Protein AF-A0A9E4TRC9-F1 (afdb_monomer_lite)

Foldseek 3Di:
DPDLLVLLVCLVPVVLVVLVVCVVVVVVVVVVVVVVVPDDDDPDDDDDDPPVVVVVCVVVVVDDDVCPCVVCVLCVVLVCLQVVLVCLLQQQDPVNQVVCCVVPVDHDHHDDPVVNLVSLVSNLVSLVVVVVVQCPPPVSVVPDDPVNVVVSVLSNQLSVLVSCLVVVVDPPSSNSVSSNSSSVSVD

Radius of gyration: 20.44 Å; chains: 1; bounding box: 57×36×47 Å

pLDDT: mean 93.43, std 6.1, range [57.03, 98.62]

Structure (mmCIF, N/CA/C/O backbone):
data_AF-A0A9E4TRC9-F1
#
_entry.id   AF-A0A9E4TRC9-F1
#
loop_
_atom_site.group_PDB
_atom_site.id
_atom_site.type_symbol
_atom_site.label_atom_id
_atom_site.label_alt_id
_atom_site.label_comp_id
_atom_site.label_asym_id
_atom_site.label_entity_id
_atom_site.label_seq_id
_atom_site.pdbx_PDB_ins_code
_atom_site.Cartn_x
_atom_site.Cartn_y
_atom_site.Cartn_z
_atom_site.occupancy
_atom_site.B_iso_or_equiv
_atom_site.auth_seq_id
_atom_site.auth_comp_id
_atom_site.auth_asym_id
_atom_site.auth_atom_id
_atom_site.pdbx_PDB_model_num
ATOM 1 N N . MET A 1 1 ? 12.233 -22.585 -13.233 1.00 57.03 1 MET A N 1
ATOM 2 C CA . MET A 1 1 ? 12.116 -21.121 -13.372 1.00 57.03 1 MET A CA 1
ATOM 3 C C . MET A 1 1 ? 13.528 -20.576 -13.278 1.00 57.03 1 MET A C 1
ATOM 5 O O . MET A 1 1 ? 13.985 -20.313 -12.173 1.00 57.03 1 MET A O 1
ATOM 9 N N . ASN A 1 2 ? 14.268 -20.552 -14.387 1.00 71.19 2 ASN A N 1
ATOM 10 C CA . ASN A 1 2 ? 15.726 -20.349 -14.335 1.00 71.19 2 ASN A CA 1
ATOM 11 C C . ASN A 1 2 ? 16.176 -19.008 -14.931 1.00 71.19 2 ASN A C 1
ATOM 13 O O . ASN A 1 2 ? 17.363 -18.696 -14.874 1.00 71.19 2 ASN A O 1
ATOM 17 N N . THR A 1 3 ? 15.254 -18.186 -15.451 1.00 91.19 3 THR A N 1
ATOM 18 C CA . THR A 1 3 ? 15.565 -16.815 -15.878 1.00 91.19 3 THR A CA 1
ATOM 19 C C . THR A 1 3 ? 14.634 -15.783 -15.227 1.00 91.19 3 THR A C 1
ATOM 21 O O . THR A 1 3 ? 13.454 -16.060 -15.002 1.00 91.19 3 THR A O 1
ATOM 24 N N . PRO A 1 4 ? 15.117 -14.560 -14.951 1.00 93.50 4 PRO A N 1
ATOM 25 C CA . PRO A 1 4 ? 14.277 -13.476 -14.429 1.00 93.50 4 PRO A CA 1
ATOM 26 C C . PRO A 1 4 ? 13.107 -13.080 -15.337 1.00 93.50 4 PRO A C 1
ATOM 28 O O . PRO A 1 4 ? 12.095 -12.580 -14.855 1.00 93.50 4 PRO A O 1
ATOM 31 N N . VAL A 1 5 ? 13.217 -13.338 -16.644 1.00 94.88 5 VAL A N 1
ATOM 32 C CA . VAL A 1 5 ? 12.113 -13.150 -17.593 1.00 94.88 5 VAL A CA 1
ATOM 33 C C . VAL A 1 5 ? 11.036 -14.213 -17.383 1.00 94.88 5 VAL A C 1
ATOM 35 O O . VAL A 1 5 ? 9.871 -13.852 -17.267 1.00 94.88 5 VAL A O 1
ATOM 38 N N . GLU A 1 6 ? 11.393 -15.497 -17.266 1.00 95.00 6 GLU A N 1
ATOM 39 C CA . GLU A 1 6 ? 10.426 -16.559 -16.937 1.00 95.00 6 GLU A CA 1
ATOM 40 C C . GLU A 1 6 ? 9.697 -16.285 -15.618 1.00 95.00 6 GLU A C 1
ATOM 42 O O . GLU A 1 6 ? 8.486 -16.479 -15.540 1.00 95.00 6 GLU A O 1
ATOM 47 N N . PHE A 1 7 ? 10.420 -15.809 -14.599 1.00 96.00 7 PHE A N 1
ATOM 48 C CA . PHE A 1 7 ? 9.823 -15.411 -13.325 1.00 96.00 7 PHE A CA 1
ATOM 49 C C . PHE A 1 7 ? 8.778 -14.306 -13.519 1.00 96.00 7 PHE A C 1
ATOM 51 O O . PHE A 1 7 ? 7.632 -14.473 -13.111 1.00 96.00 7 PHE A O 1
ATOM 58 N N . LEU A 1 8 ? 9.136 -13.219 -14.211 1.00 95.88 8 LEU A N 1
ATOM 59 C CA . LEU A 1 8 ? 8.204 -12.132 -14.507 1.00 95.88 8 LEU A CA 1
ATOM 60 C C . LEU A 1 8 ? 6.978 -12.613 -15.302 1.00 95.88 8 LEU A C 1
ATOM 62 O O . LEU A 1 8 ? 5.865 -12.174 -15.023 1.00 95.88 8 LEU A O 1
ATOM 66 N N . LEU A 1 9 ? 7.174 -13.499 -16.286 1.00 95.75 9 LEU A N 1
ATOM 67 C CA . LEU A 1 9 ? 6.087 -14.083 -17.080 1.00 95.75 9 LEU A CA 1
ATOM 68 C C . LEU A 1 9 ? 5.127 -14.910 -16.223 1.00 95.75 9 LEU A C 1
ATOM 70 O O . LEU A 1 9 ? 3.923 -14.867 -16.462 1.00 95.75 9 LEU A O 1
ATOM 74 N N . TRP A 1 10 ? 5.657 -15.659 -15.256 1.00 96.50 10 TRP A N 1
ATOM 75 C CA . TRP A 1 10 ? 4.843 -16.456 -14.351 1.00 96.50 10 TRP A CA 1
ATOM 76 C C . TRP A 1 10 ? 4.043 -15.579 -13.388 1.00 96.50 10 TRP A C 1
ATOM 78 O O . TRP A 1 10 ? 2.838 -15.780 -13.273 1.00 96.50 10 TRP A O 1
ATOM 88 N N . VAL A 1 11 ? 4.688 -14.589 -12.757 1.00 96.00 11 VAL A N 1
ATOM 89 C CA . VAL A 1 11 ? 4.028 -13.664 -11.819 1.00 96.00 11 VAL A CA 1
ATOM 90 C C . VAL A 1 11 ? 2.876 -12.948 -12.526 1.00 96.00 11 VAL A C 1
ATOM 92 O O . VAL A 1 11 ? 1.727 -13.143 -12.170 1.00 96.00 11 VAL A O 1
ATOM 95 N N . ARG A 1 12 ? 3.138 -12.266 -13.649 1.00 92.38 12 ARG A N 1
ATOM 96 C CA . ARG A 1 12 ? 2.103 -11.504 -14.380 1.00 92.38 12 ARG A CA 1
ATOM 97 C C . ARG A 1 12 ? 1.012 -12.350 -15.063 1.00 92.38 12 ARG A C 1
ATOM 99 O O . ARG A 1 12 ? 0.151 -11.781 -15.726 1.00 92.38 12 ARG A O 1
ATOM 106 N N . GLY A 1 13 ? 1.132 -13.675 -15.037 1.00 93.50 13 GLY A N 1
ATOM 107 C CA . GLY A 1 13 ? 0.213 -14.608 -15.684 1.00 93.50 13 GLY A CA 1
ATOM 108 C C . GLY A 1 13 ? -0.385 -15.560 -14.648 1.00 93.50 13 GLY A C 1
ATOM 109 O O . GLY A 1 13 ? -1.245 -15.133 -13.884 1.00 93.50 13 GLY A O 1
ATOM 110 N N . PRO A 1 14 ? 0.077 -16.824 -14.567 1.00 95.62 14 PRO A N 1
ATOM 111 C CA . PRO A 1 14 ? -0.454 -17.786 -13.601 1.00 95.62 14 PRO A CA 1
ATOM 112 C C . PRO A 1 14 ? -0.441 -17.325 -12.133 1.00 95.62 14 PRO A C 1
ATOM 114 O O . PRO A 1 14 ? -1.359 -17.668 -11.395 1.00 95.62 14 PRO A O 1
ATOM 117 N N . GLY A 1 15 ? 0.586 -16.586 -11.694 1.00 95.56 15 GLY A N 1
ATOM 118 C CA . GLY A 1 15 ? 0.670 -16.047 -10.329 1.00 95.56 15 GLY A CA 1
ATOM 119 C C . GLY A 1 15 ? -0.469 -15.070 -10.035 1.00 95.56 15 GLY A C 1
ATOM 120 O O . GLY A 1 15 ? -1.226 -15.265 -9.082 1.00 95.56 15 GLY A O 1
ATOM 121 N N . PHE A 1 16 ? -0.662 -14.107 -10.932 1.00 94.12 16 PHE A N 1
ATOM 122 C CA . PHE A 1 16 ? -1.756 -13.148 -10.889 1.00 94.12 16 PHE A CA 1
ATOM 123 C C . PHE A 1 16 ? -3.140 -13.817 -10.897 1.00 94.12 16 PHE A C 1
ATOM 125 O O . PHE A 1 16 ? -4.001 -13.447 -10.098 1.00 94.12 16 PHE A O 1
ATOM 132 N N . ASP A 1 17 ? -3.351 -14.838 -11.735 1.00 95.06 17 ASP A N 1
ATOM 133 C CA . ASP A 1 17 ? -4.618 -15.584 -11.774 1.00 95.06 17 ASP A CA 1
ATOM 134 C C . ASP A 1 17 ? -4.920 -16.256 -10.424 1.00 95.06 17 ASP A C 1
ATOM 136 O O . ASP A 1 17 ? -6.051 -16.202 -9.930 1.00 95.06 17 ASP A O 1
ATOM 140 N N . ILE A 1 18 ? -3.904 -16.856 -9.790 1.00 96.81 18 ILE A N 1
ATOM 141 C CA . ILE A 1 18 ? -4.036 -17.457 -8.455 1.00 96.81 18 ILE A CA 1
ATOM 142 C C . ILE A 1 18 ? -4.391 -16.383 -7.423 1.00 96.81 18 ILE A C 1
ATOM 144 O O . ILE A 1 18 ? -5.328 -16.580 -6.645 1.00 96.81 18 ILE A O 1
ATOM 148 N N . ALA A 1 19 ? -3.683 -15.250 -7.426 1.00 96.44 19 ALA A N 1
ATOM 149 C CA . ALA A 1 19 ? -3.937 -14.147 -6.502 1.00 96.44 19 ALA A CA 1
ATOM 150 C C . ALA A 1 19 ? -5.371 -13.611 -6.640 1.00 96.44 19 ALA A C 1
ATOM 152 O O . ALA A 1 19 ? -6.072 -13.435 -5.641 1.00 96.44 19 ALA A O 1
ATOM 153 N N . LEU A 1 20 ? -5.857 -13.447 -7.875 1.00 94.56 20 LEU A N 1
ATOM 154 C CA . LEU A 1 20 ? -7.221 -13.000 -8.150 1.00 94.56 20 LEU A CA 1
ATOM 155 C C . LEU A 1 20 ? -8.271 -13.998 -7.639 1.00 94.56 20 LEU A C 1
ATOM 157 O O . LEU A 1 20 ? -9.263 -13.594 -7.028 1.00 94.56 20 LEU A O 1
ATOM 161 N N . VAL A 1 21 ? -8.056 -15.300 -7.845 1.00 96.94 21 VAL A N 1
ATOM 162 C CA . VAL A 1 21 ? -8.955 -16.345 -7.328 1.00 96.94 21 VAL A CA 1
ATOM 163 C C . VAL A 1 21 ? -8.994 -16.327 -5.799 1.00 96.94 21 VAL A C 1
ATOM 165 O O . VAL A 1 21 ? -10.084 -16.358 -5.221 1.00 96.94 21 VAL A O 1
ATOM 168 N N . VAL A 1 22 ? -7.835 -16.230 -5.138 1.00 97.12 22 VAL A N 1
ATOM 169 C CA . VAL A 1 22 ? -7.746 -16.141 -3.671 1.00 97.12 22 VAL A CA 1
ATOM 170 C C . VAL A 1 22 ? -8.474 -14.899 -3.154 1.00 97.12 22 VAL A C 1
ATOM 172 O O . VAL A 1 22 ? -9.271 -15.017 -2.223 1.00 97.12 22 VAL A O 1
ATOM 175 N N . LEU A 1 23 ? -8.274 -13.738 -3.786 1.00 96.50 23 LEU A N 1
ATOM 176 C CA . LEU A 1 23 ? -8.951 -12.490 -3.432 1.00 96.50 23 LEU A CA 1
ATOM 177 C C . LEU A 1 23 ? -10.479 -12.624 -3.533 1.00 96.50 23 LEU A C 1
ATOM 179 O O . LEU A 1 23 ? -11.195 -12.310 -2.581 1.00 96.50 23 LEU A O 1
ATOM 183 N N . LEU A 1 24 ? -10.990 -13.110 -4.668 1.00 96.94 24 LEU A N 1
ATOM 184 C CA . LEU A 1 24 ? -12.432 -13.211 -4.916 1.00 96.94 24 LEU A CA 1
ATOM 185 C C . LEU A 1 24 ? -13.110 -14.222 -3.984 1.00 96.94 24 LEU A C 1
ATOM 187 O O . LEU A 1 24 ? -14.154 -13.920 -3.400 1.00 96.94 24 LEU A O 1
ATOM 191 N N . ILE A 1 25 ? -12.509 -15.403 -3.811 1.00 97.81 25 ILE A N 1
ATOM 192 C CA . ILE A 1 25 ? -13.024 -16.425 -2.892 1.00 97.81 25 ILE A CA 1
ATOM 193 C C . ILE A 1 25 ? -12.949 -15.920 -1.448 1.00 97.81 25 ILE A C 1
ATOM 195 O O . ILE A 1 25 ? -13.921 -16.061 -0.706 1.00 97.81 25 ILE A O 1
ATOM 199 N N . GLY A 1 26 ? -11.839 -15.290 -1.054 1.00 96.69 26 GLY A N 1
ATOM 200 C CA . GLY A 1 26 ? -11.654 -14.730 0.285 1.00 96.69 26 GLY A CA 1
ATOM 201 C C . GLY A 1 26 ? -12.699 -13.667 0.627 1.00 96.69 26 GLY A C 1
ATOM 202 O O . GLY A 1 26 ? -13.320 -13.736 1.690 1.00 96.69 26 GLY A O 1
ATOM 203 N N . ILE A 1 27 ? -12.965 -12.732 -0.294 1.00 96.62 27 ILE A N 1
ATOM 204 C CA . ILE A 1 27 ? -14.029 -11.728 -0.142 1.00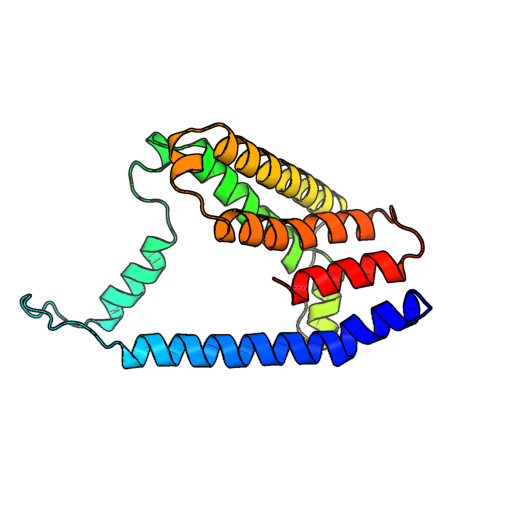 96.62 27 ILE A CA 1
ATOM 205 C C . ILE A 1 27 ? -15.395 -12.407 0.002 1.00 96.62 27 ILE A C 1
ATOM 207 O O . ILE A 1 27 ? -16.155 -12.056 0.906 1.00 96.62 27 ILE A O 1
ATOM 211 N N . LEU A 1 28 ? -15.712 -13.388 -0.851 1.00 97.12 28 LEU A N 1
ATOM 212 C CA . LEU A 1 28 ? -17.000 -14.081 -0.806 1.00 97.12 28 LEU A CA 1
ATOM 213 C C . LEU A 1 28 ? -17.203 -14.815 0.524 1.00 97.12 28 LEU A C 1
ATOM 215 O O . LEU A 1 28 ? -18.244 -14.643 1.157 1.00 97.12 28 LEU A O 1
ATOM 219 N N . ILE A 1 29 ? -16.207 -15.584 0.973 1.00 97.06 29 ILE A N 1
ATOM 220 C CA . ILE A 1 29 ? -16.252 -16.283 2.263 1.00 97.06 29 ILE A CA 1
ATOM 221 C C . ILE A 1 29 ? -16.458 -15.272 3.389 1.00 97.06 29 ILE A C 1
ATOM 223 O O . ILE A 1 29 ? -17.367 -15.444 4.200 1.00 97.06 29 ILE A O 1
ATOM 227 N N . ARG A 1 30 ? -15.682 -14.181 3.413 1.00 95.25 30 ARG A N 1
ATOM 228 C CA . ARG A 1 30 ? -15.776 -13.186 4.484 1.00 95.25 30 ARG A CA 1
ATOM 229 C C . ARG A 1 30 ? -17.137 -12.494 4.526 1.00 95.25 30 ARG A C 1
ATOM 231 O O . ARG A 1 30 ? -17.669 -12.255 5.609 1.00 95.25 30 ARG A O 1
ATOM 238 N N . LEU A 1 31 ? -17.717 -12.187 3.367 1.00 94.94 31 LEU A N 1
ATOM 239 C CA . LEU A 1 31 ? -19.070 -11.638 3.284 1.00 94.94 31 LEU A CA 1
ATOM 240 C C . LEU A 1 31 ? -20.110 -12.642 3.792 1.00 94.94 31 LEU A C 1
ATOM 242 O O . LEU A 1 31 ? -20.978 -12.265 4.578 1.00 94.94 31 LEU A O 1
ATOM 246 N N . LEU A 1 32 ? -20.003 -13.915 3.402 1.00 95.69 32 LEU A N 1
ATOM 247 C CA . LEU A 1 32 ? -20.904 -14.967 3.874 1.00 95.69 32 LEU A CA 1
ATOM 248 C C . LEU A 1 32 ? -20.807 -15.161 5.390 1.00 95.69 32 LEU A C 1
ATOM 250 O O . LEU A 1 32 ? -21.843 -15.216 6.044 1.00 95.69 32 LEU A O 1
ATOM 254 N N . GLU A 1 33 ? -19.605 -15.188 5.969 1.00 95.31 33 GLU A N 1
ATOM 255 C CA . GLU A 1 33 ? -19.412 -15.265 7.425 1.00 95.31 33 GLU A CA 1
ATOM 256 C C . GLU A 1 33 ? -20.139 -14.136 8.161 1.00 95.31 33 GLU A C 1
ATOM 258 O O . GLU A 1 33 ? -20.855 -14.387 9.131 1.00 95.31 33 GLU A O 1
ATOM 263 N N . VAL A 1 34 ? -19.986 -12.893 7.690 1.00 92.81 34 VAL A N 1
ATOM 264 C CA . VAL A 1 34 ? -20.637 -11.721 8.297 1.00 92.81 34 VAL A CA 1
ATOM 265 C C . VAL A 1 34 ? -22.160 -11.818 8.193 1.00 92.81 34 VAL A C 1
ATOM 267 O O . VAL A 1 34 ? -22.859 -11.474 9.147 1.00 92.81 34 VAL A O 1
ATOM 270 N N . LEU A 1 35 ? -22.685 -12.310 7.068 1.00 91.06 35 LEU A N 1
ATOM 271 C CA . LEU A 1 35 ? -24.125 -12.499 6.878 1.00 91.06 35 LEU A CA 1
ATOM 272 C C . LEU A 1 35 ? -24.679 -13.648 7.736 1.00 91.06 35 LEU A C 1
ATOM 274 O O . LEU A 1 35 ? -25.764 -13.511 8.299 1.00 91.06 35 LEU A O 1
ATOM 278 N N . ILE A 1 36 ? -23.930 -14.746 7.879 1.00 94.88 36 ILE A N 1
ATOM 279 C CA . ILE A 1 36 ? -24.310 -15.923 8.678 1.00 94.88 36 ILE A CA 1
ATOM 280 C C . ILE A 1 36 ? -24.268 -15.620 10.179 1.00 94.88 36 ILE A C 1
ATOM 282 O O . ILE A 1 36 ? -25.155 -16.063 10.908 1.00 94.88 36 ILE A O 1
ATOM 286 N N . LEU A 1 37 ? -23.280 -14.847 10.650 1.00 93.94 37 LEU A N 1
ATOM 287 C CA . LEU A 1 37 ? -23.194 -14.410 12.052 1.00 93.94 37 LEU A CA 1
ATOM 288 C C . LEU A 1 37 ? -24.451 -13.650 12.501 1.00 93.94 37 LEU A C 1
ATOM 290 O O . LEU A 1 37 ? -24.801 -13.679 13.682 1.00 93.94 37 LEU A O 1
ATOM 294 N N . GLY A 1 38 ? -25.135 -12.997 11.558 1.00 85.81 38 GLY A N 1
ATOM 295 C CA . GLY A 1 38 ? -26.367 -12.270 11.810 1.00 85.81 38 GLY A CA 1
ATOM 296 C C . GLY A 1 38 ? -26.175 -11.066 12.733 1.00 85.81 38 GLY A C 1
ATOM 297 O O . GLY A 1 38 ? -25.075 -10.710 13.163 1.00 85.81 38 GLY A O 1
ATOM 298 N N . ARG A 1 39 ? -27.282 -10.390 13.036 1.00 84.00 39 ARG A N 1
ATOM 299 C CA . ARG A 1 39 ? -27.310 -9.263 13.976 1.00 84.00 39 ARG A CA 1
ATOM 300 C C . ARG A 1 39 ? -27.933 -9.743 15.280 1.00 84.00 39 ARG A C 1
ATOM 302 O O . ARG A 1 39 ? -28.911 -10.488 15.268 1.00 84.00 39 ARG A O 1
ATOM 309 N N . LYS A 1 40 ? -27.377 -9.308 16.411 1.00 85.31 40 LYS A N 1
ATOM 310 C CA . LYS A 1 40 ? -28.027 -9.515 17.711 1.00 85.31 40 LYS A CA 1
ATOM 311 C C . LYS A 1 40 ? -29.367 -8.763 17.729 1.00 85.31 40 LYS A C 1
ATOM 313 O O . LYS A 1 40 ? -29.455 -7.728 17.066 1.00 85.31 40 LYS A O 1
ATOM 318 N N . PRO A 1 41 ? -30.375 -9.248 18.477 1.00 84.56 41 PRO A N 1
ATOM 319 C CA . PRO A 1 41 ? -31.634 -8.531 18.633 1.00 84.56 41 PRO A CA 1
ATOM 320 C C . PRO A 1 41 ? -31.373 -7.100 19.111 1.00 84.56 41 PRO A C 1
ATOM 322 O O . PRO A 1 41 ? -30.650 -6.901 20.091 1.00 84.56 41 PRO A O 1
ATOM 325 N N . ASP A 1 42 ? -31.931 -6.120 18.403 1.00 83.00 42 ASP A N 1
ATOM 326 C CA . ASP A 1 42 ? -31.887 -4.722 18.815 1.00 83.00 42 ASP A CA 1
ATOM 327 C C . ASP A 1 42 ? -33.080 -4.448 19.736 1.00 83.00 42 ASP A C 1
ATOM 329 O O . ASP A 1 42 ? -34.233 -4.586 19.334 1.00 83.00 42 ASP A O 1
ATOM 333 N N . TYR A 1 43 ? -32.795 -4.112 20.993 1.00 87.31 43 TYR A N 1
ATOM 334 C CA . TYR A 1 43 ? -33.809 -3.793 22.002 1.00 87.31 43 TYR A CA 1
ATOM 335 C C . TYR A 1 43 ? -34.107 -2.290 22.085 1.00 87.31 43 TYR A C 1
ATOM 337 O O . TYR A 1 43 ? -34.855 -1.862 22.965 1.00 87.31 43 TYR A O 1
ATOM 345 N N . SER A 1 44 ? -33.490 -1.470 21.232 1.00 83.25 44 SER A N 1
ATOM 346 C CA . SER A 1 44 ? -33.745 -0.033 21.200 1.00 83.25 44 SER A CA 1
ATOM 347 C C . SER A 1 44 ? -35.060 0.293 20.486 1.00 83.25 44 SER A C 1
ATOM 349 O O . SER A 1 44 ? -35.525 -0.441 19.616 1.00 83.25 44 SER A O 1
ATOM 351 N N . GLU A 1 45 ? -35.694 1.404 20.874 1.00 85.50 45 GLU A N 1
ATOM 352 C CA . GLU A 1 45 ? -36.896 1.884 20.189 1.00 85.50 45 GLU A CA 1
ATOM 353 C C . GLU A 1 45 ? -36.598 2.156 18.703 1.00 85.50 45 GLU A C 1
ATOM 355 O O . GLU A 1 45 ? -35.569 2.772 18.402 1.00 85.50 45 GLU A O 1
ATOM 360 N N . PRO A 1 46 ? -37.491 1.777 17.768 1.00 81.75 46 PRO A N 1
ATOM 361 C CA . PRO A 1 46 ? -37.293 2.032 16.345 1.00 81.75 46 PRO A CA 1
ATOM 362 C C . PRO A 1 46 ? -37.111 3.528 16.044 1.00 81.75 46 PRO A C 1
ATOM 364 O O . PRO A 1 46 ? -38.038 4.329 16.165 1.00 81.75 46 PRO A O 1
ATOM 367 N N . ARG A 1 47 ? -35.906 3.916 15.611 1.00 75.38 47 ARG A N 1
ATOM 368 C CA . ARG A 1 47 ? -35.553 5.299 15.239 1.00 75.38 47 ARG A CA 1
ATOM 369 C C . ARG A 1 47 ? -35.383 5.428 13.724 1.00 75.38 47 ARG A C 1
ATOM 371 O O . ARG A 1 47 ? -34.282 5.642 13.226 1.00 75.38 47 ARG A O 1
ATOM 378 N N . GLY A 1 48 ? -36.491 5.327 12.992 1.00 79.94 48 GLY A N 1
ATOM 379 C CA . GLY A 1 48 ? -36.540 5.572 11.545 1.00 79.94 48 GLY A CA 1
ATOM 380 C C . GLY A 1 48 ? -35.789 4.543 10.687 1.00 79.94 48 GLY A C 1
ATOM 381 O O . GLY A 1 48 ? -35.517 3.427 11.117 1.00 79.94 48 GLY A O 1
ATOM 382 N N . ALA A 1 49 ? -35.496 4.910 9.435 1.00 80.38 49 ALA A N 1
ATOM 383 C CA . ALA A 1 49 ? -34.886 4.007 8.459 1.00 80.38 49 ALA A CA 1
ATOM 384 C C . ALA A 1 49 ? -33.399 3.728 8.759 1.00 80.38 49 ALA A C 1
ATOM 386 O O . ALA A 1 49 ? -32.569 4.641 8.781 1.00 80.38 49 ALA A O 1
ATOM 387 N N . GLU A 1 50 ? -33.048 2.449 8.907 1.00 77.94 50 GLU A N 1
ATOM 388 C CA . GLU A 1 50 ? -31.699 2.012 9.295 1.00 77.94 50 GLU A CA 1
ATOM 389 C C . GLU A 1 50 ? -30.622 2.284 8.232 1.00 77.94 50 GLU A C 1
ATOM 391 O O . GLU A 1 50 ? -29.490 2.627 8.572 1.00 77.94 50 GLU A O 1
ATOM 396 N N . LEU A 1 51 ? -30.960 2.165 6.942 1.00 83.62 51 LEU A N 1
ATOM 397 C CA . LEU A 1 51 ? -30.001 2.254 5.830 1.00 83.62 51 LEU A CA 1
ATOM 398 C C . LEU A 1 51 ? -29.276 3.605 5.771 1.00 83.62 51 LEU A C 1
ATOM 400 O O . LEU A 1 51 ? -28.052 3.649 5.651 1.00 83.62 51 LEU A O 1
ATOM 404 N N . GLY A 1 52 ? -30.018 4.710 5.887 1.00 86.38 52 GLY A N 1
ATOM 405 C CA . GLY A 1 52 ? -29.444 6.056 5.801 1.00 86.38 52 GLY A CA 1
ATOM 406 C C . GLY A 1 52 ? -28.507 6.362 6.970 1.00 86.38 52 GLY A C 1
ATOM 407 O O . GLY A 1 52 ? -27.408 6.887 6.776 1.00 86.38 52 GLY A O 1
ATOM 408 N N . SER A 1 53 ? -28.910 5.981 8.186 1.00 83.31 53 SER A N 1
ATOM 409 C CA . SER A 1 53 ? -28.058 6.125 9.369 1.00 83.31 53 SER A CA 1
ATOM 410 C C . SER A 1 53 ? -26.827 5.221 9.281 1.00 83.31 53 SER A C 1
ATOM 412 O O . SER A 1 53 ? -25.724 5.672 9.585 1.00 83.31 53 SER A O 1
ATOM 414 N N . GLY A 1 54 ? -26.987 3.984 8.801 1.00 85.38 54 GLY A N 1
ATOM 415 C CA . GLY A 1 54 ? -25.890 3.036 8.601 1.00 85.38 54 GLY A CA 1
ATOM 416 C C . GLY A 1 54 ? -24.843 3.549 7.615 1.00 85.38 54 GLY A C 1
ATOM 417 O O . GLY A 1 54 ? -23.659 3.593 7.949 1.00 85.38 54 GLY A O 1
ATOM 418 N N . LEU A 1 55 ? -25.268 4.028 6.440 1.00 88.56 55 LEU A N 1
ATOM 419 C CA . LEU A 1 55 ? -24.358 4.596 5.441 1.00 88.56 55 LEU A CA 1
ATOM 420 C C . LEU A 1 55 ? -23.611 5.819 5.988 1.00 88.56 55 LEU A C 1
ATOM 422 O O . LEU A 1 55 ? -22.398 5.952 5.812 1.00 88.56 55 LEU A O 1
ATOM 426 N N . ARG A 1 56 ? -24.317 6.690 6.720 1.00 87.75 56 ARG A N 1
ATOM 427 C CA . ARG A 1 56 ? -23.695 7.831 7.400 1.00 87.75 56 ARG A CA 1
ATOM 428 C C . ARG A 1 56 ? -22.645 7.371 8.410 1.00 87.75 56 ARG A C 1
ATOM 430 O O . ARG A 1 56 ? -21.578 7.982 8.489 1.00 87.75 56 ARG A O 1
ATOM 437 N N . THR A 1 57 ? -22.912 6.315 9.177 1.00 88.00 57 THR A N 1
ATOM 438 C CA . THR A 1 57 ? -21.933 5.747 10.113 1.00 88.00 57 THR A CA 1
ATOM 439 C C . THR A 1 57 ? -20.698 5.234 9.382 1.00 88.00 57 THR A C 1
ATOM 441 O O . THR A 1 57 ? -19.597 5.578 9.799 1.00 88.00 57 THR A O 1
ATOM 444 N N . VAL A 1 58 ? -20.848 4.505 8.272 1.00 88.38 58 VAL A N 1
ATOM 445 C CA . VAL A 1 58 ? -19.705 4.023 7.473 1.00 88.38 58 VAL A CA 1
ATOM 446 C C . VAL A 1 58 ? -18.810 5.187 7.039 1.00 88.38 58 VAL A C 1
ATOM 448 O O . VAL A 1 58 ? -17.614 5.173 7.312 1.00 88.38 58 VAL A O 1
ATOM 451 N N . ILE A 1 59 ? -19.391 6.239 6.455 1.00 88.25 59 ILE A N 1
ATOM 452 C CA . ILE A 1 59 ? -18.624 7.395 5.959 1.00 88.25 59 ILE A CA 1
ATOM 453 C C . ILE A 1 59 ? -17.964 8.169 7.108 1.00 88.25 59 ILE A C 1
ATOM 455 O O . ILE A 1 59 ? -16.792 8.535 7.039 1.00 88.25 59 ILE A O 1
ATOM 459 N N . THR A 1 60 ? -18.706 8.435 8.185 1.00 86.44 60 THR A N 1
ATOM 460 C CA . THR A 1 60 ? -18.189 9.234 9.310 1.00 86.44 60 THR A CA 1
ATOM 461 C C . THR A 1 60 ? -17.091 8.516 10.090 1.00 86.44 60 THR A C 1
ATOM 463 O O . THR A 1 60 ? -16.254 9.185 10.693 1.00 86.44 60 THR A O 1
ATOM 466 N N . ARG A 1 61 ? -17.056 7.179 10.048 1.00 85.12 61 ARG A N 1
ATOM 467 C CA . ARG A 1 61 ? -16.028 6.354 10.696 1.00 85.12 61 ARG A CA 1
ATOM 468 C C . ARG A 1 61 ? -14.706 6.286 9.930 1.00 85.12 61 ARG A C 1
ATOM 470 O O . ARG A 1 61 ? -13.718 5.857 10.515 1.00 85.12 61 ARG A O 1
ATOM 477 N N . THR A 1 62 ? -14.653 6.779 8.693 1.00 82.69 62 THR A N 1
ATOM 478 C CA . THR A 1 62 ? -13.391 6.988 7.961 1.00 82.69 62 THR A CA 1
ATOM 479 C C . THR A 1 62 ? -12.594 8.177 8.511 1.00 82.69 62 THR A C 1
ATOM 481 O O . THR A 1 62 ? -11.383 8.265 8.313 1.00 82.69 62 THR A O 1
ATOM 484 N N . LEU A 1 63 ? -13.250 9.104 9.219 1.00 83.81 63 LEU A N 1
ATOM 485 C CA . LEU A 1 63 ? -12.592 10.251 9.842 1.00 83.81 63 LEU A CA 1
ATOM 486 C C . LEU A 1 63 ? -12.146 9.918 11.276 1.00 83.81 63 LEU A C 1
ATOM 488 O O . LEU A 1 63 ? -12.866 9.230 12.003 1.00 83.81 63 LEU A O 1
ATOM 492 N N . PRO A 1 64 ? -10.987 10.432 11.727 1.00 80.31 64 PRO A N 1
ATOM 493 C CA . PRO A 1 64 ? -10.498 10.200 13.075 1.00 80.31 64 PRO A CA 1
ATOM 494 C C . PRO A 1 64 ? -11.480 10.749 14.109 1.00 80.31 64 PRO A C 1
ATOM 496 O O . PRO A 1 64 ? -11.986 11.869 13.998 1.00 80.31 64 PRO A O 1
ATOM 499 N N . GLU A 1 65 ? -11.707 9.966 15.161 1.00 81.06 65 GLU A N 1
ATOM 500 C CA . GLU 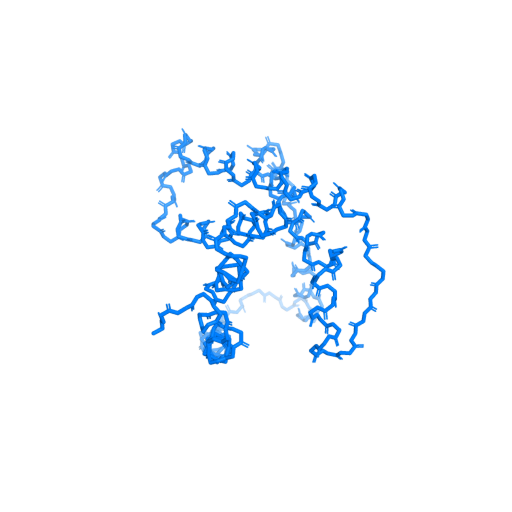A 1 65 ? -12.571 10.370 16.263 1.00 81.06 65 GLU A CA 1
ATOM 501 C C . GLU A 1 65 ? -12.077 11.658 16.935 1.00 81.06 65 GLU A C 1
ATOM 503 O O . GLU A 1 65 ? -10.871 11.926 17.052 1.00 81.06 65 GLU A O 1
ATOM 508 N N . LYS A 1 66 ? -13.025 12.443 17.455 1.00 78.19 66 LYS A N 1
ATOM 509 C CA . LYS A 1 66 ? -12.721 13.656 18.218 1.00 78.19 66 LYS A CA 1
ATOM 510 C C . LYS A 1 66 ? -11.796 13.309 19.391 1.00 78.19 66 LYS A C 1
ATOM 512 O O . LYS A 1 66 ? -12.137 12.511 20.255 1.00 78.19 66 LYS A O 1
ATOM 517 N N . GLY A 1 67 ? -10.618 13.931 19.424 1.00 80.88 67 GLY A N 1
ATOM 518 C CA . GLY A 1 67 ? -9.606 13.710 20.462 1.00 80.88 67 GLY A CA 1
ATOM 519 C C . GLY A 1 67 ? -8.548 12.653 20.129 1.00 80.88 67 GLY A C 1
ATOM 520 O O . GLY A 1 67 ? -7.515 12.641 20.797 1.00 80.88 67 GLY A O 1
ATOM 521 N N . SER A 1 68 ? -8.722 11.847 19.073 1.00 82.31 68 SER A N 1
ATOM 522 C CA . SER A 1 68 ? -7.692 10.900 18.613 1.00 82.31 68 SER A CA 1
ATOM 523 C C . SER A 1 68 ? -6.385 11.622 18.262 1.00 82.31 68 SER A C 1
ATOM 525 O O . SER A 1 68 ? -5.317 11.261 18.753 1.00 82.31 68 SER A O 1
ATOM 527 N N . PHE A 1 69 ? -6.484 12.751 17.550 1.00 83.94 69 PHE A N 1
ATOM 528 C CA . PHE A 1 69 ? -5.330 13.596 17.226 1.00 83.94 69 PHE A CA 1
ATOM 529 C C . PHE A 1 69 ? -4.604 14.136 18.468 1.00 83.94 69 PHE A C 1
ATOM 531 O O . PHE A 1 69 ? -3.384 14.228 18.470 1.00 83.94 69 PHE A O 1
ATOM 538 N N . ARG A 1 70 ? -5.327 14.450 19.555 1.00 84.38 70 ARG A N 1
ATOM 539 C CA . ARG A 1 70 ? -4.707 14.912 20.813 1.00 84.38 70 ARG A CA 1
ATOM 540 C C . ARG A 1 70 ? -3.974 13.787 21.544 1.00 84.38 70 ARG A C 1
ATOM 542 O O . ARG A 1 70 ? -2.982 14.050 22.209 1.00 84.38 70 ARG A O 1
ATOM 549 N N . ARG A 1 71 ? -4.468 12.550 21.441 1.00 85.00 71 ARG A N 1
ATOM 550 C CA . ARG A 1 71 ? -3.896 11.379 22.128 1.00 85.00 71 ARG A CA 1
ATOM 551 C C . ARG A 1 71 ? -2.744 10.742 21.356 1.00 85.00 71 ARG A C 1
ATOM 553 O O . ARG A 1 71 ? -1.810 10.240 21.969 1.00 85.00 71 ARG A O 1
ATOM 560 N N . SER A 1 72 ? -2.813 10.719 20.026 1.00 87.06 72 SER A N 1
ATOM 561 C CA . SER A 1 72 ? -1.802 10.069 19.189 1.00 87.06 72 SER A CA 1
ATOM 562 C C . SER A 1 72 ? -1.578 10.819 17.871 1.00 87.06 72 SER A C 1
ATOM 564 O O . SER A 1 72 ? -1.851 10.278 16.796 1.00 87.06 72 SER A O 1
ATOM 566 N N . PRO A 1 73 ? -1.059 12.061 17.924 1.00 88.62 73 PRO A N 1
ATOM 567 C CA . PRO A 1 73 ? -0.875 12.888 16.730 1.00 88.62 73 PRO A CA 1
ATOM 568 C C . PRO A 1 73 ? 0.018 12.197 15.698 1.00 88.62 73 PRO A C 1
ATOM 570 O O . PRO A 1 73 ? -0.318 12.164 14.521 1.00 88.62 73 PRO A O 1
ATOM 573 N N . PHE A 1 74 ? 1.096 11.547 16.149 1.00 91.69 74 PHE A N 1
ATOM 574 C CA . PHE A 1 74 ? 2.002 10.803 15.275 1.00 91.69 74 PHE A CA 1
ATOM 575 C C . PHE A 1 74 ? 1.299 9.675 14.507 1.00 91.69 74 PHE A C 1
ATOM 577 O O . PHE A 1 74 ? 1.549 9.488 13.322 1.00 91.69 74 PHE A O 1
ATOM 584 N N . THR A 1 75 ? 0.390 8.942 15.156 1.00 90.69 75 THR A N 1
ATOM 585 C CA . THR A 1 75 ? -0.317 7.824 14.513 1.00 90.69 75 THR A CA 1
ATOM 586 C C . THR A 1 75 ? -1.335 8.333 13.498 1.00 90.69 75 THR A C 1
ATOM 588 O O . THR A 1 75 ? -1.456 7.758 12.422 1.00 90.69 75 THR A O 1
ATOM 591 N N . VAL A 1 76 ? -2.039 9.426 13.813 1.00 92.12 76 VAL A N 1
ATOM 592 C CA . VAL A 1 76 ? -3.006 10.038 12.891 1.00 92.12 76 VAL A CA 1
ATOM 593 C C . VAL A 1 76 ? -2.290 10.628 11.677 1.00 92.12 76 VAL A C 1
ATOM 595 O O . VAL A 1 76 ? -2.630 10.292 10.548 1.00 92.12 76 VAL A O 1
ATOM 598 N N . VAL A 1 77 ? -1.274 11.468 11.894 1.00 94.31 77 VAL A N 1
ATOM 599 C CA . VAL A 1 77 ? -0.528 12.121 10.808 1.00 94.31 77 VAL A CA 1
ATOM 600 C C . VAL A 1 77 ? 0.211 11.093 9.958 1.00 94.31 77 VAL A C 1
ATOM 602 O O . VAL A 1 77 ? 0.053 11.101 8.741 1.00 94.31 77 VAL A O 1
ATOM 605 N N . GLY A 1 78 ? 0.957 10.175 10.581 1.00 95.62 78 GLY A N 1
ATOM 606 C CA . GLY A 1 78 ? 1.664 9.112 9.865 1.00 95.62 78 GLY A CA 1
ATOM 607 C C . GLY A 1 78 ? 0.710 8.218 9.073 1.00 95.62 78 GLY A C 1
ATOM 608 O O . GLY A 1 78 ? 0.980 7.909 7.917 1.00 95.62 78 GLY A O 1
ATOM 609 N N . GLY A 1 79 ? -0.453 7.893 9.648 1.00 93.44 79 GLY A N 1
ATOM 610 C CA . GLY A 1 79 ? -1.507 7.164 8.950 1.00 93.44 79 GLY A CA 1
ATOM 611 C C . GLY A 1 79 ? -1.980 7.890 7.690 1.00 93.44 79 GLY A C 1
ATOM 612 O O . GLY A 1 79 ? -2.047 7.275 6.630 1.00 93.44 79 GLY A O 1
ATOM 613 N N . TYR A 1 80 ? -2.254 9.193 7.763 1.00 94.62 80 TYR A N 1
ATOM 614 C CA . TYR A 1 80 ? -2.654 9.967 6.582 1.00 94.62 80 TYR A CA 1
ATOM 615 C C . TYR A 1 80 ? -1.545 10.090 5.540 1.00 94.62 80 TYR A C 1
ATOM 617 O O . TYR A 1 80 ? -1.829 9.928 4.356 1.00 94.62 80 TYR A O 1
ATOM 625 N N . ILE A 1 81 ? -0.302 10.341 5.961 1.00 97.62 81 ILE A N 1
ATOM 626 C CA . ILE A 1 81 ? 0.845 10.412 5.045 1.00 97.62 81 ILE A CA 1
ATOM 627 C C . ILE A 1 81 ? 0.989 9.091 4.283 1.00 97.62 81 ILE A C 1
ATOM 629 O O . ILE A 1 81 ? 1.104 9.118 3.062 1.00 97.62 81 ILE A O 1
ATOM 633 N N . TRP A 1 82 ? 0.904 7.951 4.981 1.00 96.44 82 TRP A N 1
ATOM 634 C CA . TRP A 1 82 ? 0.925 6.626 4.360 1.00 96.44 82 TRP A CA 1
ATOM 635 C C . TRP A 1 82 ? -0.190 6.458 3.318 1.00 96.44 82 TRP A C 1
ATOM 637 O O . TRP A 1 82 ? 0.101 6.182 2.159 1.00 96.44 82 TRP A O 1
ATOM 647 N N . HIS A 1 83 ? -1.457 6.660 3.697 1.00 96.25 83 HIS A N 1
ATOM 648 C CA . HIS A 1 83 ? -2.584 6.391 2.793 1.00 96.25 83 HIS A CA 1
ATOM 649 C C . HIS A 1 83 ? -2.609 7.338 1.592 1.00 96.25 83 HIS A C 1
ATOM 651 O O . HIS A 1 83 ? -2.811 6.898 0.463 1.00 96.25 83 HIS A O 1
ATOM 657 N N . ILE A 1 84 ? -2.397 8.638 1.817 1.00 97.62 84 ILE A N 1
ATOM 658 C CA . ILE A 1 84 ? -2.358 9.624 0.731 1.00 97.62 84 ILE A CA 1
ATOM 659 C C . ILE A 1 84 ? -1.183 9.314 -0.196 1.00 97.62 84 ILE A C 1
ATOM 661 O O . ILE A 1 84 ? -1.350 9.322 -1.413 1.00 97.62 84 ILE A O 1
ATOM 665 N N . GLY A 1 85 ? -0.018 9.001 0.371 1.00 98.00 85 GLY A N 1
ATOM 666 C CA . GLY A 1 85 ? 1.163 8.650 -0.400 1.00 98.00 85 GLY A CA 1
ATOM 667 C C . GLY A 1 85 ? 0.969 7.398 -1.249 1.00 98.00 85 GLY A C 1
ATOM 668 O O . GLY A 1 85 ? 1.232 7.435 -2.449 1.00 98.00 85 GLY A O 1
ATOM 669 N N . PHE A 1 86 ? 0.400 6.340 -0.668 1.00 97.62 86 PHE A N 1
ATOM 670 C CA . PHE A 1 86 ? 0.007 5.129 -1.387 1.00 97.62 86 PHE A CA 1
ATOM 671 C C . PHE A 1 86 ? -0.953 5.430 -2.546 1.00 97.62 86 PHE A C 1
ATOM 673 O O . PHE A 1 86 ? -0.710 4.989 -3.666 1.00 97.62 86 PHE A O 1
ATOM 680 N N . PHE A 1 87 ? -2.005 6.225 -2.322 1.00 97.56 87 PHE A N 1
ATOM 681 C CA . PHE A 1 87 ? -2.953 6.570 -3.386 1.00 97.56 87 PHE A CA 1
ATOM 682 C C . PHE A 1 87 ? -2.323 7.402 -4.502 1.00 97.56 87 PHE A C 1
ATOM 684 O O . PHE A 1 87 ? -2.633 7.175 -5.671 1.00 97.56 87 PHE A O 1
ATOM 691 N N . ILE A 1 88 ? -1.425 8.331 -4.171 1.00 98.12 88 ILE A N 1
ATOM 692 C CA . ILE A 1 88 ? -0.662 9.079 -5.175 1.00 98.12 88 ILE A CA 1
ATOM 693 C C . ILE A 1 88 ? 0.207 8.116 -5.992 1.00 98.12 88 ILE A C 1
ATOM 695 O O . ILE A 1 88 ? 0.184 8.175 -7.221 1.00 98.12 88 ILE A O 1
ATOM 699 N N . SER A 1 89 ? 0.936 7.208 -5.338 1.00 97.12 89 SER A N 1
ATOM 700 C CA . SER A 1 89 ? 1.782 6.226 -6.021 1.00 97.12 89 SER A CA 1
ATOM 701 C C . SER A 1 89 ? 0.981 5.260 -6.894 1.00 97.12 89 SER A C 1
ATOM 703 O O . SER A 1 89 ? 1.411 4.965 -8.005 1.00 97.12 89 SER A O 1
ATOM 705 N N . LEU A 1 90 ? -0.182 4.794 -6.437 1.00 96.50 90 LEU A N 1
ATOM 706 C CA . LEU A 1 90 ? -1.006 3.834 -7.170 1.00 96.50 90 LEU A CA 1
ATOM 707 C C . LEU A 1 90 ? -1.767 4.485 -8.330 1.00 96.50 90 LEU A C 1
ATOM 709 O O . LEU A 1 90 ? -1.769 3.953 -9.433 1.00 96.50 90 LEU A O 1
ATOM 713 N N . PHE A 1 91 ? -2.413 5.629 -8.099 1.00 97.19 91 PHE A N 1
ATOM 714 C CA . PHE A 1 91 ? -3.308 6.218 -9.094 1.00 97.19 91 PHE A CA 1
ATOM 715 C C . PHE A 1 91 ? -2.654 7.299 -9.949 1.00 97.19 91 PHE A C 1
ATOM 717 O O . PHE A 1 91 ? -3.082 7.488 -11.075 1.00 97.19 91 PHE A O 1
ATOM 724 N N . LEU A 1 92 ? -1.638 8.026 -9.479 1.00 97.94 92 LEU A N 1
ATOM 725 C CA . LEU A 1 92 ? -1.073 9.159 -10.234 1.00 97.94 92 LEU A CA 1
ATOM 726 C C . LEU A 1 92 ? 0.279 8.858 -10.887 1.00 97.94 92 LEU A C 1
ATOM 728 O O . LEU A 1 92 ? 0.833 9.722 -11.572 1.00 97.94 92 LEU A O 1
ATOM 732 N N . PHE A 1 93 ? 0.808 7.647 -10.704 1.00 97.56 93 PHE A N 1
ATOM 733 C CA . PHE A 1 93 ? 2.047 7.218 -11.340 1.00 97.56 93 PHE A CA 1
ATOM 734 C C . PHE A 1 93 ? 1.793 6.628 -12.727 1.00 97.56 93 PHE A C 1
ATOM 736 O O . PHE A 1 93 ? 0.987 5.713 -12.885 1.00 97.56 93 PHE A O 1
ATOM 743 N N . ILE A 1 94 ? 2.525 7.122 -13.728 1.00 96.62 94 ILE A N 1
ATOM 744 C CA . ILE A 1 94 ? 2.314 6.774 -15.142 1.00 96.62 94 ILE A CA 1
ATOM 745 C C . ILE A 1 94 ? 2.365 5.253 -15.391 1.00 96.62 94 ILE A C 1
ATOM 747 O O . ILE A 1 94 ? 1.437 4.747 -16.014 1.00 96.62 94 ILE A O 1
ATOM 751 N N . PRO A 1 95 ? 3.346 4.480 -14.876 1.00 95.44 95 PRO A N 1
ATOM 752 C CA . PRO A 1 95 ? 3.357 3.026 -15.060 1.00 95.44 95 PRO A CA 1
ATOM 753 C C . PRO A 1 95 ? 2.107 2.303 -14.538 1.00 95.44 95 PRO A C 1
ATOM 755 O O . PRO A 1 95 ? 1.669 1.337 -15.156 1.00 95.44 95 PRO A O 1
ATOM 758 N N . HIS A 1 96 ? 1.511 2.767 -13.433 1.00 96.50 96 HIS A N 1
ATOM 759 C CA . HIS A 1 96 ? 0.272 2.180 -12.916 1.00 96.50 96 HIS A CA 1
ATOM 760 C C . HIS A 1 96 ? -0.941 2.581 -13.758 1.00 96.50 96 HIS A C 1
ATOM 762 O O . HIS A 1 96 ? -1.807 1.748 -14.009 1.00 96.50 96 HIS A O 1
ATOM 768 N N . ILE A 1 97 ? -0.987 3.822 -14.252 1.00 97.38 97 ILE A N 1
ATOM 769 C CA . ILE A 1 97 ? -2.036 4.263 -15.183 1.00 97.38 97 ILE A CA 1
ATOM 770 C C . ILE A 1 97 ? -1.992 3.424 -16.464 1.00 97.38 97 ILE A C 1
ATOM 772 O O . ILE A 1 97 ? -3.031 2.950 -16.909 1.00 97.38 97 ILE A O 1
ATOM 776 N N . GLU A 1 98 ? -0.805 3.176 -17.020 1.00 95.88 98 GLU A N 1
ATOM 777 C CA . GLU A 1 98 ? -0.648 2.329 -18.209 1.00 95.88 98 GLU A CA 1
ATOM 778 C C . GLU A 1 98 ? -1.060 0.875 -17.947 1.00 95.88 98 GLU A C 1
ATOM 780 O O . GLU A 1 98 ? -1.701 0.254 -18.795 1.00 95.88 98 GLU A O 1
ATOM 785 N N . LEU A 1 99 ? -0.768 0.335 -16.758 1.00 92.44 99 LEU A N 1
ATOM 786 C CA . LEU A 1 99 ? -1.256 -0.986 -16.349 1.00 92.44 99 LEU A CA 1
ATOM 787 C C . LEU A 1 99 ? -2.794 -1.033 -16.310 1.00 92.44 99 LEU A C 1
ATOM 789 O O . LEU A 1 99 ? -3.401 -1.982 -16.811 1.00 92.44 99 LEU A O 1
ATOM 793 N N . ILE A 1 100 ? -3.431 -0.007 -15.741 1.00 94.56 100 ILE A N 1
ATOM 794 C CA . ILE A 1 100 ? -4.895 0.097 -15.648 1.00 94.56 100 ILE A CA 1
ATOM 795 C C . ILE A 1 100 ? -5.515 0.291 -17.034 1.00 94.56 100 ILE A C 1
ATOM 797 O O . ILE A 1 100 ? -6.533 -0.326 -17.348 1.00 94.56 100 ILE A O 1
ATOM 801 N N . HIS A 1 101 ? -4.884 1.084 -17.895 1.00 96.50 101 HIS A N 1
ATOM 802 C CA . HIS A 1 101 ? -5.327 1.298 -19.267 1.00 96.50 101 HIS A CA 1
ATOM 803 C C . HIS A 1 101 ? -5.240 0.011 -20.092 1.00 96.50 101 HIS A C 1
ATOM 805 O O . HIS A 1 101 ? -6.206 -0.351 -20.762 1.00 96.50 101 HIS A O 1
ATOM 811 N N . ALA A 1 102 ? -4.142 -0.738 -19.975 1.00 93.25 102 ALA A N 1
ATOM 812 C CA . ALA A 1 102 ? -3.972 -2.014 -20.667 1.00 93.25 102 ALA A CA 1
ATOM 813 C C . ALA A 1 102 ? -4.979 -3.091 -20.221 1.00 93.25 102 ALA A C 1
ATOM 815 O O . ALA A 1 102 ? -5.289 -3.992 -20.997 1.00 93.25 102 ALA A O 1
ATOM 816 N N . THR A 1 103 ? -5.490 -3.009 -18.988 1.00 90.00 103 THR A N 1
ATOM 817 C CA . THR A 1 103 ? -6.423 -4.000 -18.419 1.00 90.00 103 THR A CA 1
ATOM 818 C C . THR A 1 103 ? -7.893 -3.602 -18.538 1.00 90.00 103 THR A C 1
ATOM 820 O O . THR A 1 103 ? -8.739 -4.461 -18.770 1.00 90.00 103 THR A O 1
ATOM 823 N N . THR A 1 104 ? -8.219 -2.317 -18.390 1.00 94.44 104 THR A N 1
ATOM 824 C CA . THR A 1 104 ? -9.609 -1.823 -18.308 1.00 94.44 104 THR A CA 1
ATOM 825 C C . THR A 1 104 ? -9.988 -0.845 -19.419 1.00 94.44 104 THR A C 1
ATOM 827 O O . THR A 1 104 ? -11.168 -0.548 -19.593 1.00 94.44 104 THR A O 1
ATOM 830 N N . GLY A 1 105 ? -9.010 -0.309 -20.155 1.00 95.50 105 GLY A N 1
ATOM 831 C CA . GLY A 1 105 ? -9.207 0.777 -21.118 1.00 95.50 105 GLY A CA 1
ATOM 832 C C . GLY A 1 105 ? -9.391 2.164 -20.489 1.00 95.50 105 GLY A C 1
ATOM 833 O O . GLY A 1 105 ? -9.545 3.140 -21.219 1.00 95.50 105 GLY A O 1
ATOM 834 N N . LEU A 1 106 ? -9.364 2.290 -19.156 1.00 96.50 106 LEU A N 1
ATOM 835 C CA . LEU A 1 106 ? -9.465 3.575 -18.458 1.00 96.50 106 LEU A CA 1
ATOM 836 C C . LEU A 1 106 ? -8.090 4.231 -18.308 1.00 96.50 106 LEU A C 1
ATOM 838 O O . LEU A 1 106 ? -7.118 3.574 -17.946 1.00 96.50 106 LEU A O 1
ATOM 842 N N . SER A 1 107 ? -8.014 5.542 -18.531 1.00 96.69 107 SER A N 1
ATOM 843 C CA . SER A 1 107 ? -6.798 6.327 -18.316 1.00 96.69 107 SER A CA 1
ATOM 844 C C . SER A 1 107 ? -7.126 7.744 -17.856 1.00 96.69 107 SER A C 1
ATOM 846 O O . SER A 1 107 ? -8.233 8.253 -18.047 1.00 96.69 107 SER A O 1
ATOM 848 N N . TRP A 1 108 ? -6.157 8.382 -17.208 1.00 97.38 108 TRP A N 1
ATOM 849 C CA . TRP A 1 108 ? -6.234 9.771 -16.769 1.00 97.38 108 TRP A CA 1
ATOM 850 C C . TRP A 1 108 ? -4.822 10.368 -16.686 1.00 97.38 108 TRP A C 1
ATOM 852 O O . TRP A 1 108 ? -3.838 9.626 -16.721 1.00 97.38 108 TRP A O 1
ATOM 862 N N . PRO A 1 109 ? -4.680 11.701 -16.591 1.00 96.75 109 PRO A N 1
ATOM 863 C CA . PRO A 1 109 ? -3.367 12.325 -16.486 1.00 96.75 109 PRO A CA 1
ATOM 864 C C . PRO A 1 109 ? -2.645 11.934 -15.189 1.00 96.75 109 PRO A C 1
ATOM 866 O O . PRO A 1 109 ? -3.182 12.102 -14.093 1.00 96.75 109 PRO A O 1
ATOM 869 N N . GLY A 1 110 ? -1.409 11.452 -15.321 1.00 97.00 110 GLY A N 1
ATOM 870 C CA . GLY A 1 110 ? -0.488 11.293 -14.197 1.00 97.00 110 GLY A CA 1
ATOM 871 C C . GLY A 1 110 ? 0.139 12.621 -13.769 1.00 97.00 110 GLY A C 1
ATOM 872 O O . GLY A 1 110 ? -0.001 13.647 -14.439 1.00 97.00 110 GLY A O 1
ATOM 873 N N . ILE A 1 111 ? 0.867 12.595 -12.655 1.00 97.19 111 ILE A N 1
ATOM 874 C CA . ILE A 1 111 ? 1.664 13.739 -12.189 1.00 97.19 111 ILE A CA 1
ATOM 875 C C . ILE A 1 111 ? 3.153 13.525 -12.490 1.00 97.19 111 ILE A C 1
ATOM 877 O O . ILE A 1 111 ? 3.571 12.453 -12.924 1.00 97.19 111 ILE A O 1
ATOM 881 N N . ALA A 1 112 ? 3.968 14.556 -12.264 1.00 97.44 112 ALA A N 1
ATOM 882 C CA . ALA A 1 112 ? 5.402 14.492 -12.521 1.00 97.44 112 ALA A CA 1
ATOM 883 C C . ALA A 1 112 ? 6.075 13.365 -11.709 1.00 97.44 112 ALA A C 1
ATOM 885 O O . ALA A 1 112 ? 5.883 13.263 -10.495 1.00 97.44 112 ALA A O 1
ATOM 886 N N . SER A 1 113 ? 6.881 12.525 -12.371 1.00 95.19 113 SER A N 1
ATOM 887 C CA . SER A 1 113 ? 7.460 11.319 -11.757 1.00 95.19 113 SER A CA 1
ATOM 888 C C . SER A 1 113 ? 8.332 11.619 -10.538 1.00 95.19 113 SER A C 1
ATOM 890 O O . SER A 1 113 ? 8.310 10.859 -9.581 1.00 95.19 113 SER A O 1
ATOM 892 N N . ASN A 1 114 ? 9.042 12.751 -10.526 1.00 96.06 114 ASN A N 1
ATOM 893 C CA . ASN A 1 114 ? 9.828 13.210 -9.376 1.00 96.06 114 ASN A CA 1
ATOM 894 C C . ASN A 1 114 ? 8.963 13.528 -8.142 1.00 96.06 114 ASN A C 1
ATOM 896 O O . ASN A 1 114 ? 9.423 13.367 -7.015 1.00 96.06 114 ASN A O 1
ATOM 900 N N . LEU A 1 115 ? 7.718 13.974 -8.338 1.00 97.62 115 LEU A N 1
ATOM 901 C CA . LEU A 1 115 ? 6.788 14.212 -7.238 1.00 97.62 115 LEU A CA 1
ATOM 902 C C . LEU A 1 115 ? 6.268 12.890 -6.672 1.00 97.62 115 LEU A C 1
ATOM 904 O O . LEU A 1 115 ? 6.267 12.719 -5.455 1.00 97.62 115 LEU A O 1
ATOM 908 N N . VAL A 1 116 ? 5.873 11.949 -7.537 1.00 97.81 116 VAL A N 1
ATOM 909 C CA . VAL A 1 116 ? 5.480 10.599 -7.095 1.00 97.81 116 VAL A CA 1
ATOM 910 C C . VAL A 1 116 ? 6.625 9.924 -6.349 1.00 97.81 116 VAL A C 1
ATOM 912 O O . VAL A 1 116 ? 6.401 9.320 -5.306 1.00 97.81 116 VAL A O 1
ATOM 915 N N . ASP A 1 117 ? 7.843 10.062 -6.861 1.00 97.62 117 ASP A N 1
ATOM 916 C CA . ASP A 1 117 ? 9.046 9.494 -6.272 1.00 97.62 117 ASP A CA 1
ATOM 917 C C . ASP A 1 117 ? 9.328 10.041 -4.863 1.00 97.62 117 ASP A C 1
ATOM 919 O O . ASP A 1 117 ? 9.453 9.282 -3.899 1.00 97.62 117 ASP A O 1
ATOM 923 N N . ALA A 1 118 ? 9.307 11.369 -4.703 1.00 98.12 118 ALA A N 1
ATOM 924 C CA . ALA A 1 118 ? 9.448 12.007 -3.396 1.00 98.12 118 ALA A CA 1
ATOM 925 C C . ALA A 1 118 ? 8.341 11.570 -2.421 1.00 98.12 118 ALA A C 1
ATOM 927 O O . ALA A 1 118 ? 8.611 11.285 -1.250 1.00 98.12 118 ALA A O 1
ATOM 928 N N . VAL A 1 119 ? 7.097 11.479 -2.902 1.00 98.44 119 VAL A N 1
ATOM 929 C CA . VAL A 1 119 ? 5.967 10.986 -2.109 1.00 98.44 119 VAL A CA 1
ATOM 930 C C . VAL A 1 119 ? 6.192 9.533 -1.691 1.00 98.44 119 VAL A C 1
ATOM 932 O O . VAL A 1 119 ? 6.027 9.223 -0.511 1.00 98.44 119 VAL A O 1
ATOM 935 N N . ALA A 1 120 ? 6.627 8.654 -2.595 1.00 98.19 120 ALA A N 1
ATOM 936 C CA . ALA A 1 120 ? 6.918 7.255 -2.293 1.00 98.19 120 ALA A CA 1
ATOM 937 C C . ALA A 1 120 ? 8.034 7.123 -1.242 1.00 98.19 120 ALA A C 1
ATOM 939 O O . ALA A 1 120 ? 7.880 6.369 -0.279 1.00 98.19 120 ALA A O 1
ATOM 940 N N . ALA A 1 121 ? 9.109 7.909 -1.351 1.00 98.44 121 ALA A N 1
ATOM 941 C CA . ALA A 1 121 ? 10.186 7.930 -0.362 1.00 98.44 121 ALA A CA 1
ATOM 942 C C . ALA A 1 121 ? 9.687 8.352 1.033 1.00 98.44 121 ALA A C 1
ATOM 944 O O . ALA A 1 121 ? 9.929 7.651 2.020 1.00 98.44 121 ALA A O 1
ATOM 945 N N . VAL A 1 122 ? 8.927 9.452 1.125 1.00 98.56 122 VAL A N 1
ATOM 946 C CA . VAL A 1 122 ? 8.312 9.913 2.389 1.00 98.56 122 VAL A CA 1
ATOM 947 C C . VAL A 1 122 ? 7.378 8.849 2.967 1.00 98.56 122 VAL A C 1
ATOM 949 O O . VAL A 1 122 ? 7.350 8.622 4.178 1.00 98.56 122 VAL A O 1
ATOM 952 N N . THR A 1 123 ? 6.640 8.169 2.099 1.00 98.50 123 THR A N 1
ATOM 953 C CA . THR A 1 123 ? 5.696 7.107 2.448 1.00 98.50 123 THR A CA 1
ATOM 954 C C . THR A 1 123 ? 6.413 5.898 3.059 1.00 98.50 123 THR A C 1
ATOM 956 O O . THR A 1 123 ? 6.027 5.436 4.136 1.00 98.50 123 THR A O 1
ATOM 959 N N . ILE A 1 124 ? 7.509 5.441 2.444 1.00 98.62 124 ILE A N 1
ATOM 960 C CA . ILE A 1 124 ? 8.357 4.355 2.966 1.00 98.62 124 ILE A CA 1
ATOM 961 C C . ILE A 1 12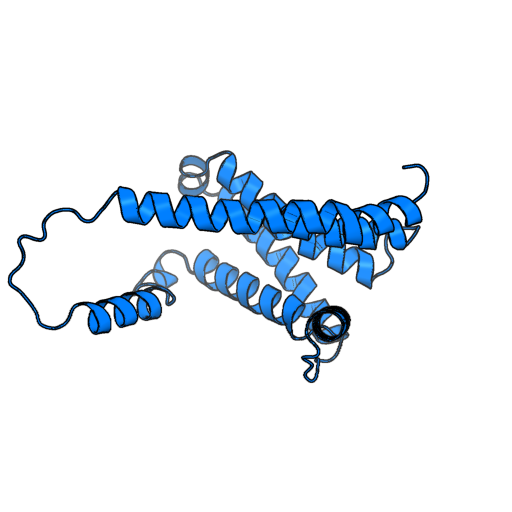4 ? 8.947 4.743 4.326 1.00 98.62 124 ILE A C 1
ATOM 963 O O . ILE A 1 124 ? 8.818 3.992 5.295 1.00 98.62 124 ILE A O 1
ATOM 967 N N . VAL A 1 125 ? 9.541 5.938 4.432 1.00 98.56 125 VAL A N 1
ATOM 968 C CA . VAL A 1 125 ? 10.111 6.440 5.696 1.00 98.56 125 VAL A CA 1
ATOM 969 C C . VAL A 1 125 ? 9.043 6.513 6.789 1.00 98.56 125 VAL A C 1
ATOM 971 O O . VAL A 1 125 ? 9.301 6.127 7.930 1.00 98.56 125 VAL A O 1
ATOM 974 N N . THR A 1 126 ? 7.828 6.944 6.447 1.00 98.50 126 THR A N 1
ATOM 975 C CA . THR A 1 126 ? 6.703 7.013 7.387 1.00 98.50 126 THR A CA 1
ATOM 976 C C . THR A 1 126 ? 6.308 5.629 7.890 1.00 98.50 126 THR A C 1
ATOM 978 O O . THR A 1 126 ? 6.159 5.452 9.099 1.00 98.50 126 THR A O 1
ATOM 981 N N . LEU A 1 127 ? 6.198 4.626 7.013 1.00 97.94 127 LEU A N 1
ATOM 982 C CA . LEU A 1 127 ? 5.892 3.253 7.427 1.00 97.94 127 LEU A CA 1
ATOM 983 C C . LEU A 1 127 ? 6.965 2.663 8.349 1.00 97.94 127 LEU A C 1
ATOM 985 O O . LEU A 1 127 ? 6.623 2.003 9.335 1.00 97.94 127 LEU A O 1
ATOM 989 N N . VAL A 1 128 ? 8.245 2.928 8.075 1.00 98.25 128 VAL A N 1
ATOM 990 C CA . VAL A 1 128 ? 9.357 2.511 8.948 1.00 98.25 128 VAL A CA 1
ATOM 991 C C . VAL A 1 128 ? 9.281 3.220 10.303 1.00 98.25 128 VAL A C 1
ATOM 993 O O . VAL A 1 128 ? 9.381 2.576 11.348 1.00 98.25 128 VAL A O 1
ATOM 996 N N . ALA A 1 129 ? 9.034 4.532 10.315 1.00 97.69 129 ALA A N 1
ATOM 997 C CA . ALA A 1 129 ? 8.883 5.299 11.549 1.00 97.69 129 ALA A CA 1
ATOM 998 C C . ALA A 1 129 ? 7.666 4.836 12.375 1.00 97.69 129 ALA A C 1
ATOM 1000 O O . ALA A 1 129 ? 7.724 4.785 13.608 1.00 97.69 129 ALA A O 1
ATOM 1001 N N . MET A 1 130 ? 6.569 4.449 11.717 1.00 96.38 130 MET A N 1
ATOM 1002 C CA . MET A 1 130 ? 5.393 3.875 12.372 1.00 96.38 130 MET A CA 1
ATOM 1003 C C . MET A 1 130 ? 5.681 2.503 12.987 1.00 96.38 130 MET A C 1
ATOM 1005 O O . MET A 1 130 ? 5.243 2.260 14.117 1.00 96.38 130 MET A O 1
ATOM 1009 N N . LEU A 1 131 ? 6.451 1.644 12.309 1.00 96.94 131 LEU A N 1
ATOM 1010 C CA . LEU A 1 131 ? 6.914 0.384 12.895 1.00 96.94 131 LEU A CA 1
ATOM 1011 C C . LEU A 1 131 ? 7.792 0.644 14.121 1.00 96.94 131 LEU A C 1
ATOM 1013 O O . LEU A 1 131 ? 7.547 0.065 15.179 1.00 96.94 131 LEU A O 1
ATOM 1017 N N . PHE A 1 132 ? 8.763 1.552 14.015 1.00 96.88 132 PHE A N 1
ATOM 1018 C CA . PHE A 1 132 ? 9.618 1.906 15.145 1.00 96.88 132 PHE A CA 1
ATOM 1019 C C . PHE A 1 132 ? 8.792 2.416 16.335 1.00 96.88 132 PHE A C 1
ATOM 1021 O O . PHE A 1 132 ? 8.926 1.910 17.446 1.00 96.88 132 PHE A O 1
ATOM 1028 N N . SER A 1 133 ? 7.839 3.327 16.102 1.00 94.75 133 SER A N 1
ATOM 1029 C CA . SER A 1 133 ? 6.907 3.797 17.140 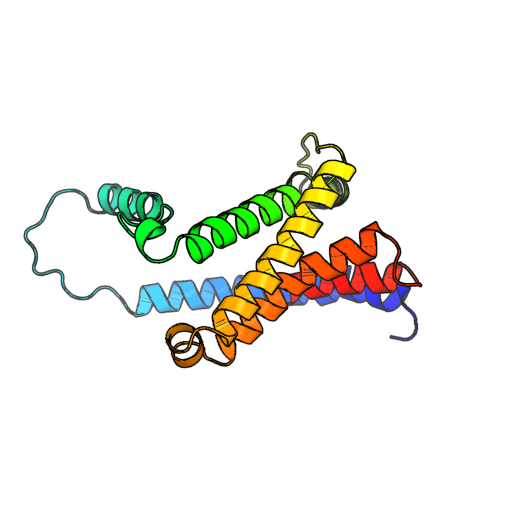1.00 94.75 133 SER A CA 1
ATOM 1030 C C . SER A 1 133 ? 6.124 2.653 17.794 1.00 94.75 133 SER A C 1
ATOM 1032 O O . SER A 1 133 ? 5.884 2.689 19.002 1.00 94.75 133 SER A O 1
ATOM 1034 N N . ARG A 1 134 ? 5.717 1.639 17.022 1.00 95.00 134 ARG A N 1
ATOM 1035 C CA . ARG A 1 134 ? 5.012 0.459 17.540 1.00 95.00 134 ARG A CA 1
ATOM 1036 C C . ARG A 1 134 ? 5.921 -0.409 18.412 1.00 95.00 134 ARG A C 1
ATOM 1038 O O . ARG A 1 134 ? 5.487 -0.817 19.485 1.00 95.00 134 ARG A O 1
ATOM 1045 N N . LEU A 1 135 ? 7.165 -0.636 17.993 1.00 96.06 135 LEU A N 1
ATOM 1046 C CA . LEU A 1 135 ? 8.144 -1.451 18.720 1.00 96.06 135 LEU A CA 1
ATOM 1047 C C . LEU A 1 135 ? 8.644 -0.780 20.008 1.00 96.06 135 LEU A C 1
ATOM 1049 O O . LEU A 1 135 ? 8.865 -1.461 21.011 1.00 96.06 135 LEU A O 1
ATOM 1053 N N . SER A 1 136 ? 8.809 0.544 19.998 1.00 95.94 136 SER A N 1
ATOM 1054 C CA . SER A 1 136 ? 9.323 1.300 21.147 1.00 95.94 136 SER A CA 1
ATOM 1055 C C . SER A 1 136 ? 8.257 1.623 22.193 1.00 95.94 136 SER A C 1
ATOM 1057 O O . SER A 1 136 ? 8.585 1.801 23.364 1.00 95.94 136 SER A O 1
ATOM 1059 N N . HIS A 1 137 ? 6.981 1.718 21.807 1.00 94.62 137 HIS A N 1
ATOM 1060 C CA . HIS A 1 137 ? 5.919 2.086 22.739 1.00 94.62 137 HIS A CA 1
ATOM 1061 C C . HIS A 1 137 ? 5.358 0.834 23.441 1.00 94.62 137 HIS A C 1
ATOM 1063 O O . HIS A 1 137 ? 4.728 0.007 22.778 1.00 94.62 137 HIS A O 1
ATOM 1069 N N . PRO A 1 138 ? 5.482 0.698 24.779 1.00 94.12 138 PRO A N 1
ATOM 1070 C CA . PRO A 1 138 ? 5.197 -0.557 25.487 1.00 94.12 138 PRO A CA 1
ATOM 1071 C C . PRO A 1 138 ? 3.757 -1.037 25.295 1.00 94.12 138 PRO A C 1
ATOM 1073 O O . PRO A 1 138 ? 3.527 -2.205 25.008 1.00 94.12 138 PRO A O 1
ATOM 1076 N N . VAL A 1 139 ? 2.791 -0.115 25.361 1.00 94.50 139 VAL A N 1
ATOM 1077 C CA . VAL A 1 139 ? 1.371 -0.413 25.117 1.00 94.50 139 VAL A CA 1
ATOM 1078 C C . VAL A 1 139 ? 1.127 -0.907 23.688 1.00 94.50 139 VAL A C 1
ATOM 1080 O O . VAL A 1 139 ? 0.453 -1.913 23.503 1.00 94.50 139 VAL A O 1
ATOM 1083 N N . LYS A 1 140 ? 1.688 -0.240 22.668 1.00 93.62 140 LYS A N 1
ATOM 1084 C CA . LYS A 1 140 ? 1.492 -0.654 21.269 1.00 93.62 140 LYS A CA 1
ATOM 1085 C C . LYS A 1 140 ? 2.113 -2.023 21.018 1.00 93.62 140 LYS A C 1
ATOM 1087 O O . LYS A 1 140 ? 1.472 -2.867 20.407 1.00 93.62 140 LYS A O 1
ATOM 1092 N N . ARG A 1 141 ? 3.326 -2.251 21.525 1.00 94.56 141 ARG A N 1
ATOM 1093 C CA . ARG A 1 141 ? 4.020 -3.534 21.414 1.00 94.56 141 ARG A CA 1
ATOM 1094 C C . ARG A 1 141 ? 3.255 -4.659 22.108 1.00 94.56 141 ARG A C 1
ATOM 1096 O O . ARG A 1 141 ? 3.148 -5.731 21.533 1.00 94.56 141 ARG A O 1
ATOM 1103 N N . TYR A 1 142 ? 2.714 -4.407 23.300 1.00 96.12 142 TYR A N 1
ATOM 1104 C CA . TYR A 1 142 ? 1.914 -5.382 24.047 1.00 96.12 142 TYR A CA 1
ATOM 1105 C C . TYR A 1 142 ? 0.632 -5.780 23.305 1.00 96.12 142 TYR A C 1
ATOM 1107 O O . TYR A 1 142 ? 0.247 -6.942 23.327 1.00 96.12 142 TYR A O 1
ATOM 1115 N N . LEU A 1 143 ? -0.003 -4.823 22.623 1.00 95.38 143 LEU A N 1
ATOM 1116 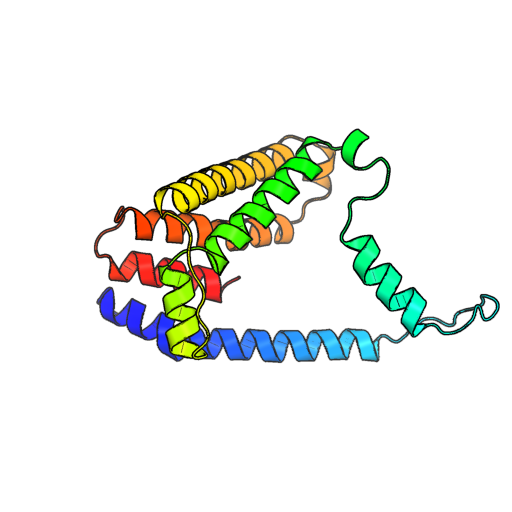C CA . LEU A 1 143 ? -1.209 -5.060 21.827 1.00 95.38 143 LEU A CA 1
ATOM 1117 C C . LEU A 1 143 ? -0.929 -5.631 20.428 1.00 95.38 143 LEU A C 1
ATOM 1119 O O . LEU A 1 143 ? -1.884 -5.906 19.714 1.00 95.38 143 LEU A O 1
ATOM 1123 N N . SER A 1 144 ? 0.336 -5.755 20.008 1.00 95.88 144 SER A N 1
ATOM 1124 C CA . SER A 1 144 ? 0.673 -6.196 18.649 1.00 95.88 144 SER A CA 1
ATOM 1125 C C . SER A 1 144 ? 0.921 -7.702 18.597 1.00 95.88 144 SER A C 1
ATOM 1127 O O . SER A 1 144 ? 1.813 -8.204 19.287 1.00 95.88 144 SER A O 1
ATOM 1129 N N . GLY A 1 145 ? 0.179 -8.403 17.744 1.00 96.25 145 GLY A N 1
ATOM 1130 C CA . GLY A 1 145 ? 0.385 -9.815 17.427 1.00 96.25 145 GLY A CA 1
ATOM 1131 C C . GLY A 1 145 ? 1.335 -10.029 16.237 1.00 96.25 145 GLY A C 1
ATOM 1132 O O . GLY A 1 145 ? 1.727 -9.070 15.571 1.00 96.25 145 GLY A O 1
ATOM 1133 N N . PRO A 1 146 ? 1.709 -11.286 15.922 1.00 96.38 146 PRO A N 1
ATOM 1134 C CA . PRO A 1 146 ? 2.496 -11.608 14.725 1.00 96.38 146 PRO A CA 1
ATOM 1135 C C . PRO A 1 146 ? 1.836 -11.127 13.422 1.00 96.38 146 PRO A C 1
ATOM 1137 O O . PRO A 1 146 ? 2.525 -10.680 12.507 1.00 96.38 146 PRO A O 1
ATOM 1140 N N . GLU A 1 147 ? 0.504 -11.167 13.369 1.00 96.62 147 GLU A N 1
ATOM 1141 C CA . GLU A 1 147 ? -0.305 -10.713 12.235 1.00 96.62 147 GLU A CA 1
ATOM 1142 C C . GLU A 1 147 ? -0.150 -9.214 11.940 1.00 96.62 147 GLU A C 1
ATOM 1144 O O . GLU A 1 147 ? -0.102 -8.832 10.773 1.00 96.62 147 GLU A O 1
ATOM 1149 N N . ASP A 1 148 ? 0.026 -8.364 12.958 1.00 96.12 148 ASP A N 1
ATOM 1150 C CA . ASP A 1 148 ? 0.242 -6.924 12.763 1.00 96.12 148 ASP A CA 1
ATOM 1151 C C . ASP A 1 148 ? 1.557 -6.650 12.023 1.00 96.12 148 ASP A C 1
ATOM 1153 O O . ASP A 1 148 ? 1.629 -5.783 11.149 1.00 96.12 148 ASP A O 1
ATOM 1157 N N . TYR A 1 149 ? 2.612 -7.390 12.375 1.00 96.88 149 TYR A N 1
ATOM 1158 C CA . TYR A 1 149 ? 3.929 -7.241 11.758 1.00 96.88 149 TYR A CA 1
ATOM 1159 C C . TYR A 1 149 ? 3.972 -7.854 10.362 1.00 96.88 149 TYR A C 1
ATOM 1161 O O . TYR A 1 149 ? 4.595 -7.273 9.475 1.00 96.88 149 TYR A O 1
ATOM 1169 N N . LEU A 1 150 ? 3.285 -8.982 10.154 1.00 97.38 150 LEU A N 1
ATOM 1170 C CA . LEU A 1 150 ? 3.127 -9.572 8.828 1.00 97.38 150 LEU A CA 1
ATOM 1171 C C . LEU A 1 150 ? 2.351 -8.631 7.903 1.00 97.38 150 LEU A C 1
ATOM 1173 O O . LEU A 1 150 ? 2.815 -8.358 6.802 1.00 97.38 150 LEU A O 1
ATOM 1177 N N . THR A 1 151 ? 1.233 -8.072 8.375 1.00 96.44 151 THR A N 1
ATOM 1178 C CA . THR A 1 151 ? 0.421 -7.110 7.614 1.00 96.44 151 THR A CA 1
ATOM 1179 C C . THR A 1 151 ? 1.237 -5.871 7.261 1.00 96.44 151 THR A C 1
ATOM 1181 O O . THR A 1 151 ? 1.242 -5.437 6.111 1.00 96.44 151 THR A O 1
ATOM 1184 N N . TRP A 1 152 ? 1.991 -5.319 8.219 1.00 97.50 152 TRP A N 1
ATOM 1185 C CA . TRP A 1 152 ? 2.911 -4.213 7.943 1.00 97.50 152 TRP A CA 1
ATOM 1186 C C . TRP A 1 152 ? 3.959 -4.586 6.885 1.00 97.50 152 TRP A C 1
ATOM 1188 O O . TRP A 1 152 ? 4.214 -3.788 5.982 1.00 97.50 152 TRP A O 1
ATOM 1198 N N . LEU A 1 153 ? 4.534 -5.790 6.968 1.00 98.12 153 LEU A N 1
ATOM 1199 C CA . LEU A 1 153 ? 5.548 -6.264 6.029 1.00 98.12 153 LEU A CA 1
ATOM 1200 C C . LEU A 1 153 ? 4.984 -6.350 4.607 1.00 98.12 153 LEU A C 1
ATOM 1202 O O . LEU A 1 153 ? 5.554 -5.756 3.695 1.00 98.12 153 LEU A O 1
ATOM 1206 N N . VAL A 1 154 ? 3.850 -7.023 4.409 1.00 97.38 154 VAL A N 1
ATOM 1207 C CA . VAL A 1 154 ? 3.241 -7.133 3.071 1.00 97.38 154 VAL A CA 1
ATOM 1208 C C . VAL A 1 154 ? 2.750 -5.780 2.552 1.00 97.38 154 VAL A C 1
ATOM 1210 O O . VAL A 1 154 ? 2.796 -5.539 1.354 1.00 97.38 154 VAL A O 1
ATOM 1213 N N . THR A 1 155 ? 2.400 -4.845 3.440 1.00 97.06 155 THR A N 1
ATOM 1214 C CA . THR A 1 155 ? 2.012 -3.475 3.064 1.00 97.06 155 THR A CA 1
ATOM 1215 C C . THR A 1 155 ? 3.200 -2.640 2.568 1.00 97.06 155 THR A C 1
ATOM 1217 O O . THR A 1 155 ? 3.073 -1.886 1.603 1.00 97.06 155 THR A O 1
ATOM 1220 N N . ILE A 1 156 ? 4.368 -2.735 3.218 1.00 98.12 156 ILE A N 1
ATOM 1221 C CA . ILE A 1 156 ? 5.544 -1.931 2.841 1.00 98.12 156 ILE A CA 1
ATOM 1222 C C . ILE A 1 156 ? 6.282 -2.499 1.618 1.00 98.12 156 ILE A C 1
ATOM 1224 O O . ILE A 1 156 ? 6.937 -1.746 0.891 1.00 98.12 156 ILE A O 1
ATOM 1228 N N . LEU A 1 157 ? 6.182 -3.808 1.368 1.00 98.25 157 LEU A N 1
ATOM 1229 C CA . LEU A 1 157 ? 6.915 -4.483 0.294 1.00 98.25 157 LEU A CA 1
ATOM 1230 C C . LEU A 1 157 ? 6.635 -3.911 -1.111 1.00 98.25 157 LEU A C 1
ATOM 1232 O O . LEU A 1 157 ? 7.619 -3.609 -1.793 1.00 98.25 157 LEU A O 1
ATOM 1236 N N . PRO A 1 158 ? 5.380 -3.670 -1.547 1.00 97.88 158 PRO A N 1
ATOM 1237 C CA . PRO A 1 158 ? 5.089 -3.026 -2.831 1.00 97.88 158 PRO A CA 1
ATOM 1238 C C . PRO A 1 158 ? 5.737 -1.658 -2.989 1.00 97.88 158 PRO A C 1
ATOM 1240 O O . PRO A 1 158 ? 6.231 -1.319 -4.062 1.00 97.88 158 PRO A O 1
ATOM 1243 N N . MET A 1 159 ? 5.800 -0.881 -1.909 1.00 98.12 159 MET A N 1
ATOM 1244 C CA . MET A 1 159 ? 6.405 0.447 -1.946 1.00 98.12 159 MET A CA 1
ATOM 1245 C C . MET A 1 159 ? 7.912 0.366 -2.144 1.00 98.12 159 MET A C 1
ATOM 1247 O O . MET A 1 159 ? 8.458 1.062 -2.996 1.00 98.12 159 MET A O 1
ATOM 1251 N N . ILE A 1 160 ? 8.586 -0.503 -1.383 1.00 98.31 160 ILE A N 1
ATOM 1252 C CA . ILE A 1 160 ? 10.038 -0.687 -1.488 1.00 98.31 160 ILE A CA 1
ATOM 1253 C C . ILE A 1 160 ? 10.394 -1.247 -2.864 1.00 98.31 160 ILE A C 1
ATOM 1255 O O . ILE A 1 160 ? 11.232 -0.686 -3.563 1.00 98.31 160 ILE A O 1
ATOM 1259 N N . THR A 1 161 ? 9.752 -2.336 -3.276 1.00 98.12 161 THR A N 1
ATOM 1260 C CA . THR A 1 161 ? 10.039 -2.990 -4.561 1.00 98.12 161 THR A CA 1
ATOM 1261 C C . THR A 1 161 ? 9.719 -2.086 -5.751 1.00 98.12 161 THR A C 1
ATOM 1263 O O . THR A 1 161 ? 10.508 -2.038 -6.693 1.00 98.12 161 THR A O 1
ATOM 1266 N N . GLY A 1 162 ? 8.637 -1.304 -5.689 1.00 97.25 162 GLY A N 1
ATOM 1267 C CA . GLY A 1 162 ? 8.289 -0.319 -6.714 1.00 97.25 162 GLY A CA 1
ATOM 1268 C C . GLY A 1 162 ? 9.322 0.805 -6.806 1.00 97.25 162 GLY A C 1
ATOM 1269 O O . GLY A 1 162 ? 9.764 1.154 -7.902 1.00 97.25 162 GLY A O 1
ATOM 1270 N N . TYR A 1 163 ? 9.788 1.308 -5.659 1.00 97.81 163 TYR A N 1
ATOM 1271 C CA . TYR A 1 163 ? 10.851 2.315 -5.589 1.00 97.81 163 TYR A CA 1
ATOM 1272 C C . TYR A 1 163 ? 12.178 1.795 -6.165 1.00 97.81 163 TYR A C 1
ATOM 1274 O O . TYR A 1 163 ? 12.833 2.491 -6.947 1.00 97.81 163 TYR A O 1
ATOM 1282 N N . LEU A 1 164 ? 12.556 0.554 -5.835 1.00 97.88 164 LEU A N 1
ATOM 1283 C CA . LEU A 1 164 ? 13.741 -0.114 -6.387 1.00 97.88 164 LEU A CA 1
ATOM 1284 C C . LEU A 1 164 ? 13.621 -0.332 -7.904 1.00 97.88 164 LEU A C 1
ATOM 1286 O O . LEU A 1 164 ? 14.598 -0.132 -8.631 1.00 97.88 164 LEU A O 1
ATOM 1290 N N . ALA A 1 165 ? 12.435 -0.722 -8.384 1.00 96.81 165 ALA A N 1
ATOM 1291 C CA . ALA A 1 165 ? 12.165 -0.927 -9.804 1.00 96.81 165 ALA A CA 1
ATOM 1292 C C . ALA A 1 165 ? 12.268 0.384 -10.593 1.00 96.81 165 ALA A C 1
ATOM 1294 O O . ALA A 1 165 ? 12.909 0.412 -11.648 1.00 96.81 165 ALA A O 1
ATOM 1295 N N . TYR A 1 166 ? 11.692 1.470 -10.071 1.00 95.88 166 TYR A N 1
ATOM 1296 C CA . TYR A 1 166 ? 11.763 2.795 -10.688 1.00 95.88 166 TYR A CA 1
ATOM 1297 C C . TYR A 1 166 ? 13.212 3.281 -10.829 1.00 95.88 166 TYR A C 1
ATOM 1299 O O . TYR A 1 166 ? 13.620 3.707 -11.910 1.00 95.88 166 TYR A O 1
ATOM 1307 N N . HIS A 1 167 ? 14.017 3.115 -9.778 1.00 96.81 167 HIS A N 1
ATOM 1308 C CA . HIS A 1 167 ? 15.422 3.526 -9.753 1.00 96.81 167 HIS A CA 1
ATOM 1309 C C . HIS A 1 167 ? 16.402 2.544 -10.404 1.00 96.81 167 HIS A C 1
ATOM 1311 O O . HIS A 1 167 ? 17.605 2.798 -10.388 1.00 96.81 167 HIS A O 1
ATOM 1317 N N . ARG A 1 168 ? 15.926 1.419 -10.959 1.00 94.81 168 ARG A N 1
ATOM 1318 C CA . ARG A 1 168 ? 16.777 0.376 -11.568 1.00 94.81 168 ARG A CA 1
ATOM 1319 C C . ARG A 1 168 ? 17.884 -0.124 -10.622 1.00 94.81 168 ARG A C 1
ATOM 1321 O O . ARG A 1 168 ? 18.981 -0.444 -11.064 1.00 94.81 168 ARG A O 1
ATOM 1328 N N . MET A 1 169 ? 17.598 -0.208 -9.321 1.00 96.31 169 MET A N 1
ATOM 1329 C CA . MET A 1 169 ? 18.596 -0.587 -8.303 1.00 96.31 169 MET A CA 1
ATOM 1330 C C . MET A 1 169 ? 18.909 -2.089 -8.272 1.00 96.31 169 MET A C 1
ATOM 1332 O O . MET A 1 169 ? 19.821 -2.515 -7.569 1.00 96.31 169 MET A O 1
ATOM 1336 N N . VAL A 1 170 ? 18.142 -2.899 -9.000 1.00 95.75 170 VAL A N 1
ATOM 1337 C CA . VAL A 1 170 ? 18.290 -4.353 -9.049 1.00 95.75 170 VAL A CA 1
ATOM 1338 C C . VAL A 1 170 ? 18.384 -4.788 -10.503 1.00 95.75 170 VAL A C 1
ATOM 1340 O O . VAL A 1 170 ? 17.508 -4.475 -11.315 1.00 95.75 170 VAL A O 1
ATOM 1343 N N . ASP A 1 171 ? 19.440 -5.540 -10.797 1.00 92.38 171 ASP A N 1
ATOM 1344 C CA . ASP A 1 171 ? 19.701 -6.144 -12.096 1.00 92.38 171 ASP A CA 1
ATOM 1345 C C . ASP A 1 171 ? 19.558 -7.676 -11.989 1.00 92.38 171 ASP A C 1
ATOM 1347 O O . ASP A 1 171 ? 20.052 -8.269 -11.026 1.00 92.38 171 ASP A O 1
ATOM 1351 N N . PRO A 1 172 ? 18.862 -8.335 -12.931 1.00 94.06 172 PRO A N 1
ATOM 1352 C CA . PRO A 1 172 ? 18.200 -7.760 -14.099 1.00 94.06 172 PRO A CA 1
ATOM 1353 C C . PRO A 1 172 ? 16.818 -7.183 -13.786 1.00 94.06 172 PRO A C 1
ATOM 1355 O O . PRO A 1 172 ? 16.071 -7.716 -12.970 1.00 94.06 172 PRO A O 1
ATOM 1358 N N . TYR A 1 173 ? 16.436 -6.119 -14.495 1.00 94.69 173 TYR A N 1
ATOM 1359 C CA . TYR A 1 173 ? 15.170 -5.409 -14.262 1.00 94.69 173 TYR A CA 1
ATOM 1360 C C . TYR A 1 173 ? 13.901 -6.291 -14.187 1.00 94.69 173 TYR A C 1
ATOM 1362 O O . TYR A 1 173 ? 13.062 -6.031 -13.322 1.00 94.69 173 TYR A O 1
ATOM 1370 N N . PRO A 1 174 ? 13.726 -7.344 -15.017 1.00 95.94 174 PRO A N 1
ATOM 1371 C CA . PRO A 1 174 ? 12.578 -8.242 -14.891 1.00 95.94 174 PRO A CA 1
ATOM 1372 C C . PRO A 1 174 ? 12.435 -8.877 -13.504 1.00 95.94 174 PRO A C 1
ATOM 1374 O O . PRO A 1 174 ? 11.313 -9.129 -13.076 1.00 95.94 174 PRO A O 1
ATOM 1377 N N . LEU A 1 175 ? 13.544 -9.081 -12.781 1.00 96.25 175 LEU A N 1
ATOM 1378 C CA . LEU A 1 175 ? 13.519 -9.602 -11.417 1.00 96.25 175 LEU A CA 1
ATOM 1379 C C . LEU A 1 175 ? 12.791 -8.641 -10.478 1.00 96.25 175 LEU A C 1
ATOM 1381 O O . LEU A 1 175 ? 11.845 -9.043 -9.812 1.00 96.25 175 LEU A O 1
ATOM 1385 N N . VAL A 1 176 ? 13.201 -7.371 -10.430 1.00 97.31 176 VAL A N 1
ATOM 1386 C CA . VAL A 1 176 ? 12.611 -6.399 -9.494 1.00 97.31 176 VAL A CA 1
ATOM 1387 C C . VAL A 1 176 ? 11.195 -6.006 -9.876 1.00 97.31 176 VAL A C 1
ATOM 1389 O O . VAL A 1 176 ? 10.363 -5.820 -8.995 1.00 97.31 176 VAL A O 1
ATOM 1392 N N . LEU A 1 177 ? 10.891 -5.963 -11.176 1.00 96.69 177 LEU A N 1
ATOM 1393 C CA . LEU A 1 177 ? 9.518 -5.784 -11.634 1.00 96.69 177 LEU A CA 1
ATOM 1394 C C . LEU A 1 177 ? 8.640 -6.972 -11.215 1.00 96.69 177 LEU A C 1
ATOM 1396 O O . LEU A 1 177 ? 7.546 -6.766 -10.701 1.00 96.69 177 LEU A O 1
ATOM 1400 N N . GLY A 1 178 ? 9.132 -8.204 -11.376 1.00 96.88 178 GLY A N 1
ATOM 1401 C CA . GLY A 1 178 ? 8.426 -9.401 -10.922 1.00 96.88 178 GLY A CA 1
ATOM 1402 C C . GLY A 1 178 ? 8.240 -9.422 -9.405 1.00 96.88 178 GLY A C 1
ATOM 1403 O O . GLY A 1 178 ? 7.153 -9.727 -8.935 1.00 96.88 178 GLY A O 1
ATOM 1404 N N . LEU A 1 179 ? 9.256 -9.025 -8.630 1.00 97.62 179 LEU A N 1
ATOM 1405 C CA . LEU A 1 179 ? 9.156 -8.903 -7.171 1.00 97.62 179 LEU A CA 1
ATOM 1406 C C . LEU A 1 179 ? 8.139 -7.838 -6.754 1.00 97.62 179 LEU A C 1
ATOM 1408 O O . LEU A 1 179 ? 7.425 -8.038 -5.776 1.00 97.62 179 LEU A O 1
ATOM 1412 N N . HIS A 1 180 ? 8.058 -6.729 -7.492 1.00 97.81 180 HIS A N 1
ATOM 1413 C CA . HIS A 1 180 ? 7.060 -5.699 -7.243 1.00 97.81 180 HIS A CA 1
ATOM 1414 C C . HIS A 1 180 ? 5.641 -6.224 -7.452 1.00 97.81 180 HIS A C 1
ATOM 1416 O O . HIS A 1 180 ? 4.828 -6.139 -6.533 1.00 97.81 180 HIS A O 1
ATOM 1422 N N . ILE A 1 181 ? 5.368 -6.848 -8.600 1.00 96.75 181 ILE A N 1
ATOM 1423 C CA . ILE A 1 181 ? 4.045 -7.419 -8.891 1.00 96.75 181 ILE A CA 1
ATOM 1424 C C . ILE A 1 181 ? 3.704 -8.521 -7.877 1.00 96.75 181 ILE A C 1
ATOM 1426 O O . ILE A 1 181 ? 2.642 -8.473 -7.266 1.00 96.75 181 ILE A O 1
ATOM 1430 N N . LEU A 1 182 ? 4.635 -9.436 -7.596 1.00 97.69 182 LEU A N 1
ATOM 1431 C CA . LEU A 1 182 ? 4.429 -10.507 -6.619 1.00 97.69 182 LEU A CA 1
ATOM 1432 C C . LEU A 1 182 ? 4.144 -9.959 -5.213 1.00 97.69 182 LEU A C 1
ATOM 1434 O O . LEU A 1 182 ? 3.324 -10.507 -4.486 1.00 97.69 182 LEU A O 1
ATOM 1438 N N . SER A 1 183 ? 4.803 -8.869 -4.810 1.00 97.75 183 SER A N 1
ATOM 1439 C CA . SER A 1 183 ? 4.525 -8.256 -3.507 1.00 97.75 183 SER A CA 1
ATOM 1440 C C . SER A 1 183 ? 3.118 -7.665 -3.411 1.00 97.75 183 SER A C 1
ATOM 1442 O O . SER A 1 183 ? 2.559 -7.649 -2.320 1.00 97.75 183 SER A O 1
ATOM 1444 N N . VAL A 1 184 ? 2.547 -7.213 -4.534 1.00 95.75 184 VAL A N 1
ATOM 1445 C CA . VAL A 1 184 ? 1.149 -6.769 -4.612 1.00 95.75 184 VAL A CA 1
ATOM 1446 C C . VAL A 1 184 ? 0.204 -7.968 -4.607 1.00 95.75 184 VAL A C 1
ATOM 1448 O O . VAL A 1 184 ? -0.823 -7.910 -3.953 1.00 95.75 184 VAL A O 1
ATOM 1451 N N . GLU A 1 185 ? 0.554 -9.063 -5.283 1.00 95.88 185 GLU A N 1
ATOM 1452 C CA . GLU A 1 185 ? -0.239 -10.305 -5.292 1.00 95.88 185 GLU A CA 1
ATOM 1453 C C . GLU A 1 185 ? -0.339 -10.977 -3.913 1.00 95.88 185 GLU A C 1
ATOM 1455 O O . GLU A 1 185 ? -1.298 -11.698 -3.646 1.00 95.88 185 GLU A O 1
ATOM 1460 N N . ILE A 1 186 ? 0.657 -10.765 -3.048 1.00 95.31 186 ILE A N 1
ATOM 1461 C CA . ILE A 1 186 ? 0.683 -11.279 -1.670 1.00 95.31 186 ILE A CA 1
ATOM 1462 C C . ILE A 1 186 ? -0.127 -10.395 -0.701 1.00 95.31 186 ILE A C 1
ATOM 1464 O O . ILE A 1 186 ? -0.542 -10.891 0.349 1.00 95.31 186 ILE A O 1
ATOM 1468 N N . LEU A 1 187 ? -0.301 -9.105 -1.015 1.00 91.62 187 LEU A N 1
AT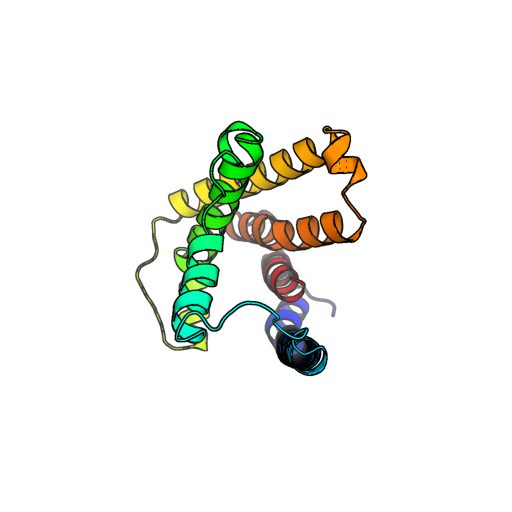OM 1469 C CA . LEU A 1 187 ? -0.993 -8.118 -0.174 1.00 91.62 187 LEU A CA 1
ATOM 1470 C C . LEU A 1 187 ? -2.518 -8.298 -0.218 1.00 91.62 187 LEU A C 1
ATOM 1472 O O . LEU A 1 187 ? -3.117 -8.286 0.882 1.00 91.62 187 LEU A O 1
#

Sequence (187 aa):
MNTPVEFLLWVRGPGFDIALVVLLIGILIRLLEVLILGRKPDYSEPRGAELGSGLRTVITRTLPEKGSFRRSPFTVVGGYIWHIGFFISLFLFIPHIELIHATTGLSWPGIASNLVDAVAAVTIVTLVAMLFSRLSHPVKRYLSGPEDYLTWLVTILPMITGYLAYHRMVDPYPLVLGLHILSVEIL

Organism: NCBI:txid2792791

Secondary structure (DSSP, 8-state):
--SHHHHHHHIIIIIHHHHHHHHHHHHHHHHHHHHHH--PPP-S---S-HHHHHHHHHHHTTSPPTTHHHH-HHHHHHHHHHHHHHHHHHHSSHHHHHHHHHHHS---PPPPHHHHHHHHHHHHHHHHHHHHHHHHSHHHHHT--HHHHHHHHHHHHHHHHHHHHHTT-SSSHHHHHHHHHHHHHH-

InterPro domains:
  IPR036197 NarG-like superfamily [SSF103501] (10-187)